Protein AF-A0A4S4K5X7-F1 (afdb_monomer)

Mean predicted aligned error: 14.82 Å

Nearest PDB structures (foldseek):
  6h3g-assembly1_G  TM=9.780E-01  e=8.397E-05  Phanerodontia chrysosporium
  8il5-assembly1_A  TM=9.760E-01  e=7.962E-05  Phanerodontia chrysosporium
  6h3o-assembly1_B  TM=9.777E-01  e=1.429E-04  Phanerodontia chrysosporium
  8il4-assembly1_C-3  TM=9.697E-01  e=2.431E-04  Polyporus arcularius HHB13444
  8il5-assembly1_B  TM=9.217E-01  e=5.999E-04  Phanerodontia chrysosporium

Structure (mmCIF, N/CA/C/O backbone):
data_AF-A0A4S4K5X7-F1
#
_entry.id   AF-A0A4S4K5X7-F1
#
loop_
_atom_site.group_PDB
_atom_site.id
_atom_site.type_symbol
_atom_site.label_atom_id
_atom_site.label_alt_id
_atom_site.label_comp_id
_atom_site.label_asym_id
_atom_site.label_entity_id
_atom_site.label_seq_id
_atom_site.pdbx_PDB_ins_code
_atom_site.Cartn_x
_atom_site.Cartn_y
_atom_site.Cartn_z
_atom_site.occupancy
_atom_site.B_iso_or_equiv
_atom_site.auth_seq_id
_atom_site.auth_comp_id
_atom_site.auth_asym_id
_atom_site.auth_atom_id
_atom_site.pdbx_PDB_model_num
ATOM 1 N N . MET A 1 1 ? -5.146 -19.190 25.287 1.00 42.72 1 MET A N 1
ATOM 2 C CA . MET A 1 1 ? -6.282 -18.298 25.577 1.00 42.72 1 MET A CA 1
ATOM 3 C C . MET A 1 1 ? -7.075 -18.955 26.685 1.00 42.72 1 MET A C 1
ATOM 5 O O . MET A 1 1 ? -7.602 -20.038 26.469 1.00 42.72 1 MET A O 1
ATOM 9 N N . ASP A 1 2 ? -7.004 -18.396 27.890 1.00 35.09 2 ASP A N 1
ATOM 10 C CA . ASP A 1 2 ? -7.712 -18.921 29.057 1.00 35.09 2 ASP A CA 1
ATOM 11 C C . ASP A 1 2 ? -9.197 -18.551 28.922 1.00 35.09 2 ASP A C 1
ATOM 13 O O . ASP A 1 2 ? -9.528 -17.387 28.710 1.00 35.09 2 ASP A O 1
ATOM 17 N N . ALA A 1 3 ? -10.103 -19.527 29.022 1.00 37.78 3 ALA A N 1
ATOM 18 C CA . ALA A 1 3 ? -11.548 -19.330 28.844 1.00 37.78 3 ALA A CA 1
ATOM 19 C C . ALA A 1 3 ? -12.178 -18.407 29.915 1.00 37.78 3 ALA A C 1
ATOM 21 O O . ALA A 1 3 ? -13.374 -18.126 29.879 1.00 37.78 3 ALA A O 1
ATOM 22 N N . ARG A 1 4 ? -11.374 -17.927 30.872 1.00 37.56 4 ARG A N 1
ATOM 23 C CA . ARG A 1 4 ? -11.761 -17.020 31.956 1.00 37.56 4 ARG A CA 1
ATOM 24 C C . ARG A 1 4 ? -11.723 -15.528 31.601 1.00 37.56 4 ARG A C 1
ATOM 26 O O . ARG A 1 4 ? -12.265 -14.750 32.383 1.00 37.56 4 ARG A O 1
ATOM 33 N N . SER A 1 5 ? -11.125 -15.111 30.479 1.00 41.22 5 SER A N 1
ATOM 34 C CA . SER A 1 5 ? -11.006 -13.677 30.141 1.00 41.22 5 SER A CA 1
ATOM 35 C C . SER A 1 5 ? -12.234 -13.082 29.442 1.00 41.22 5 SER A C 1
ATOM 37 O O . SER A 1 5 ? -12.425 -11.878 29.474 1.00 41.22 5 SER A O 1
ATOM 39 N N . ILE A 1 6 ? -13.112 -13.895 28.846 1.00 42.62 6 ILE A N 1
ATOM 40 C CA . ILE A 1 6 ? -14.143 -13.391 27.914 1.00 42.62 6 ILE A CA 1
ATOM 41 C C . ILE A 1 6 ? -15.382 -12.808 28.639 1.00 42.62 6 ILE A C 1
ATOM 43 O O . ILE A 1 6 ? -16.229 -12.174 28.017 1.00 42.62 6 ILE A O 1
ATOM 47 N N . LEU A 1 7 ? -15.511 -12.991 29.960 1.00 47.31 7 LEU A N 1
ATOM 48 C CA . LEU A 1 7 ? -16.748 -12.690 30.705 1.00 47.31 7 LEU A CA 1
ATOM 49 C C . LEU A 1 7 ? -16.574 -11.753 31.915 1.00 47.31 7 LEU A C 1
ATOM 51 O O . LEU A 1 7 ? -17.480 -11.665 32.747 1.00 47.31 7 LEU A O 1
ATOM 55 N N . ARG A 1 8 ? -15.447 -11.041 32.061 1.00 56.81 8 ARG A N 1
ATOM 56 C CA . ARG A 1 8 ? -15.290 -10.082 33.169 1.00 56.81 8 ARG A CA 1
ATOM 57 C C . ARG A 1 8 ? -15.878 -8.716 32.804 1.00 56.81 8 ARG A C 1
ATOM 59 O O . ARG A 1 8 ? -15.335 -7.957 32.011 1.00 56.81 8 ARG A O 1
ATOM 66 N N . ARG A 1 9 ? -17.007 -8.390 33.432 1.00 65.50 9 ARG A N 1
ATOM 67 C CA . ARG A 1 9 ? -17.586 -7.038 33.440 1.00 65.50 9 ARG A CA 1
ATOM 68 C C . ARG A 1 9 ? -16.674 -6.092 34.223 1.00 65.50 9 ARG A C 1
ATOM 70 O O . ARG A 1 9 ? -16.169 -6.476 35.277 1.00 65.50 9 ARG A O 1
ATOM 77 N N . ALA A 1 10 ? -16.524 -4.860 33.741 1.00 75.69 10 ALA A N 1
ATOM 78 C CA . ALA A 1 10 ? -15.908 -3.773 34.497 1.00 75.69 10 ALA A CA 1
ATOM 79 C C . ALA A 1 10 ? -16.596 -3.629 35.870 1.00 75.69 10 ALA A C 1
ATOM 81 O O . ALA A 1 10 ? -17.821 -3.484 35.953 1.00 75.69 10 ALA A O 1
ATOM 82 N N . HIS A 1 11 ? -15.824 -3.748 36.952 1.00 77.19 11 HIS A N 1
ATOM 83 C CA . HIS A 1 11 ? -16.354 -3.790 38.314 1.00 77.19 11 HIS A CA 1
ATOM 84 C C . HIS A 1 11 ? -16.395 -2.387 38.920 1.00 77.19 11 HIS A C 1
ATOM 86 O O . HIS A 1 11 ? -15.500 -1.986 39.661 1.00 77.19 11 HIS A O 1
ATOM 92 N N . PHE A 1 12 ? -17.434 -1.633 38.568 1.00 82.12 12 PHE A N 1
ATOM 93 C CA . PHE A 1 12 ? -17.627 -0.283 39.086 1.00 82.12 12 PHE A CA 1
ATOM 94 C C . PHE A 1 12 ? -17.991 -0.294 40.584 1.00 82.12 12 PHE A C 1
ATOM 96 O O . PHE A 1 12 ? -18.785 -1.144 41.009 1.00 82.12 12 PHE A O 1
ATOM 103 N N . PRO A 1 13 ? -17.467 0.655 41.388 1.00 77.88 13 PRO A N 1
ATOM 104 C CA . PRO A 1 13 ? -17.983 0.933 42.732 1.00 77.88 13 PRO A CA 1
ATOM 105 C C . PRO A 1 13 ? -19.452 1.395 42.651 1.00 77.88 13 PRO A C 1
ATOM 107 O O . PRO A 1 13 ? -19.938 1.645 41.552 1.00 77.88 13 PRO A O 1
ATOM 110 N N . PRO A 1 14 ? -20.198 1.526 43.768 1.00 81.69 14 PRO A N 1
ATOM 111 C CA . PRO A 1 14 ? -21.575 2.032 43.746 1.00 81.69 14 PRO A CA 1
ATOM 112 C C . PRO A 1 14 ? -21.632 3.501 43.275 1.00 81.69 14 PRO A C 1
ATOM 114 O O . PRO A 1 14 ? -21.699 4.432 44.075 1.00 81.69 14 PRO A O 1
ATOM 117 N N . SER A 1 15 ? -21.604 3.687 41.957 1.00 85.88 15 SER A N 1
ATOM 118 C CA . SER A 1 15 ? -21.570 4.953 41.231 1.00 85.88 15 SER A CA 1
ATOM 119 C C . SER A 1 15 ? -22.702 5.021 40.202 1.00 85.88 15 SER A C 1
ATOM 121 O O . SER A 1 15 ? -23.415 4.047 39.939 1.00 85.88 15 SER A O 1
ATOM 123 N N . ALA A 1 16 ? -22.888 6.193 39.592 1.00 86.00 16 ALA A N 1
ATOM 124 C CA . ALA A 1 16 ? -23.852 6.351 38.504 1.00 86.00 16 ALA A CA 1
ATOM 125 C C . ALA A 1 16 ? -23.448 5.577 37.232 1.00 86.00 16 ALA A C 1
ATOM 127 O O . ALA A 1 16 ? -24.299 5.378 36.363 1.00 86.00 16 ALA A O 1
ATOM 128 N N . ALA A 1 17 ? -22.183 5.149 37.129 1.00 87.00 17 ALA A N 1
ATOM 129 C CA . ALA A 1 17 ? -21.629 4.409 35.999 1.00 87.00 17 ALA A CA 1
ATOM 130 C C . ALA A 1 17 ? -21.836 2.890 36.090 1.00 87.00 17 ALA A C 1
ATOM 132 O O . ALA A 1 17 ? -21.590 2.176 35.114 1.00 87.00 17 ALA A O 1
ATOM 133 N N . VAL A 1 18 ? -22.350 2.386 37.222 1.00 88.88 18 VAL A N 1
ATOM 134 C CA . VAL A 1 18 ? -22.688 0.967 37.370 1.00 88.88 18 VAL A CA 1
ATOM 135 C C . VAL A 1 18 ? -23.657 0.561 36.269 1.00 88.88 18 VAL A C 1
ATOM 137 O O . VAL A 1 18 ? -24.747 1.115 36.105 1.00 88.88 18 VAL A O 1
ATOM 140 N N . SER A 1 19 ? -23.247 -0.437 35.493 1.00 87.81 19 SER A N 1
ATOM 141 C CA . SER A 1 19 ? -24.034 -0.901 34.361 1.00 87.81 19 SER A CA 1
ATOM 142 C C . SER A 1 19 ? -25.391 -1.443 34.840 1.00 87.81 19 SER A C 1
ATOM 144 O O . SER A 1 19 ? -25.459 -2.197 35.813 1.00 87.81 19 SER A O 1
ATOM 146 N N . GLN A 1 20 ? -26.465 -1.100 34.130 1.00 89.94 20 GLN A N 1
ATOM 147 C CA . GLN A 1 20 ? -27.800 -1.655 34.356 1.00 89.94 20 GLN A CA 1
ATOM 148 C C . GLN A 1 20 ? -28.043 -2.788 33.360 1.00 89.94 20 GLN A C 1
ATOM 150 O O . GLN A 1 20 ? -27.885 -2.607 32.156 1.00 89.94 20 GLN A O 1
ATOM 155 N N . ASP A 1 21 ? -28.400 -3.956 33.873 1.00 90.38 21 ASP A N 1
ATOM 156 C CA . ASP A 1 21 ? -28.565 -5.196 33.120 1.00 90.38 21 ASP A CA 1
ATOM 157 C C . ASP A 1 21 ? -29.974 -5.334 32.519 1.00 90.38 21 ASP A C 1
ATOM 159 O O . ASP A 1 21 ? -30.798 -4.417 32.588 1.00 90.38 21 ASP A O 1
ATOM 163 N N . ILE A 1 22 ? -30.275 -6.490 31.932 1.00 91.81 22 ILE A N 1
ATOM 164 C CA . ILE A 1 22 ? -31.571 -6.803 31.332 1.00 91.81 22 ILE A CA 1
ATOM 165 C C . ILE A 1 22 ? -32.746 -6.500 32.278 1.00 91.81 22 ILE A C 1
ATOM 167 O O . ILE A 1 22 ? -32.737 -6.816 33.468 1.00 91.81 22 ILE A O 1
ATOM 171 N N . ASN A 1 23 ? -33.788 -5.858 31.743 1.00 93.31 23 ASN A N 1
ATOM 172 C CA . ASN A 1 23 ? -35.007 -5.602 32.505 1.00 93.31 23 ASN A CA 1
ATOM 173 C C . ASN A 1 23 ? -35.865 -6.875 32.606 1.00 93.31 23 ASN A C 1
ATOM 175 O O . ASN A 1 23 ? -35.841 -7.746 31.735 1.00 93.31 23 ASN A O 1
ATOM 179 N N . ILE A 1 24 ? -36.707 -6.940 33.638 1.00 91.06 24 ILE A N 1
ATOM 180 C CA . ILE A 1 24 ? -37.519 -8.129 33.923 1.00 91.06 24 ILE A CA 1
ATOM 181 C C . ILE A 1 24 ? -38.524 -8.483 32.815 1.00 91.06 24 ILE A C 1
ATOM 183 O O . ILE A 1 24 ? -38.826 -9.658 32.625 1.00 91.06 24 ILE A O 1
ATOM 187 N N . LYS A 1 25 ? -39.048 -7.500 32.066 1.00 91.94 25 LYS A N 1
ATOM 188 C CA . LYS A 1 25 ? -40.000 -7.774 30.976 1.00 91.94 25 LYS A CA 1
ATOM 189 C C . LYS A 1 25 ? -39.299 -8.498 29.830 1.00 91.94 25 LYS A C 1
ATOM 191 O O . LYS A 1 25 ? -39.804 -9.508 29.357 1.00 91.94 25 LYS A O 1
ATOM 196 N N . THR A 1 26 ? -38.121 -8.016 29.441 1.00 92.19 26 THR A N 1
ATOM 197 C CA . THR A 1 26 ? -37.296 -8.652 28.410 1.00 92.19 26 THR A CA 1
ATOM 198 C C . THR A 1 26 ? -36.779 -10.012 28.883 1.00 92.19 26 THR A C 1
ATOM 200 O O . THR A 1 26 ? -36.840 -10.974 28.128 1.00 92.19 26 THR A O 1
ATOM 203 N N . ALA A 1 27 ? -36.365 -10.145 30.148 1.00 91.94 27 ALA A N 1
ATOM 204 C CA . ALA A 1 27 ? -35.921 -11.431 30.695 1.00 91.94 27 ALA A CA 1
ATOM 205 C C . ALA A 1 27 ? -37.023 -12.510 30.636 1.00 91.94 27 ALA A C 1
ATOM 207 O O . ALA A 1 27 ? -36.757 -13.643 30.241 1.00 91.94 27 ALA A O 1
ATOM 208 N N . LYS A 1 28 ? -38.276 -12.146 30.944 1.00 92.00 28 LYS A N 1
ATOM 209 C CA . LYS A 1 28 ? -39.435 -13.051 30.824 1.00 92.00 28 LYS A CA 1
ATOM 210 C C . LYS A 1 28 ? -39.745 -13.457 29.384 1.00 92.00 28 LYS A C 1
ATOM 212 O O . LYS A 1 28 ? -40.286 -14.531 29.169 1.00 92.00 28 LYS A O 1
ATOM 217 N N . GLN A 1 29 ? -39.413 -12.622 28.402 1.00 93.19 29 GLN A N 1
ATOM 218 C CA . GLN A 1 29 ? -39.577 -12.967 26.987 1.00 93.19 29 GLN A CA 1
ATOM 219 C C . GLN A 1 29 ? -38.506 -13.950 26.501 1.00 93.19 29 GLN A C 1
ATOM 221 O O . GLN A 1 29 ? -38.780 -14.735 25.600 1.00 93.19 29 GLN A O 1
ATOM 226 N N . LEU A 1 30 ? -37.306 -13.923 27.091 1.00 91.81 30 LEU A N 1
ATOM 227 C CA . LEU A 1 30 ? -36.235 -14.864 26.751 1.00 91.81 30 LEU A CA 1
ATOM 228 C C . LEU A 1 30 ? -36.508 -16.273 27.285 1.00 91.81 30 LEU A C 1
ATOM 230 O O . LEU A 1 30 ? -36.195 -17.251 26.615 1.00 91.81 30 LEU A O 1
ATOM 234 N N . LEU A 1 31 ? -37.079 -16.377 28.487 1.00 91.75 31 LEU A N 1
ATOM 235 C CA . LEU A 1 31 ? -37.357 -17.647 29.159 1.00 91.75 31 LEU A CA 1
ATOM 236 C C . LEU A 1 31 ? -38.780 -17.633 29.727 1.00 91.75 31 LEU A C 1
ATOM 238 O O . LEU A 1 31 ? -38.968 -17.414 30.923 1.00 91.75 31 LEU A O 1
ATOM 242 N N . LEU A 1 32 ? -39.773 -17.862 28.859 1.00 88.19 32 LEU A N 1
ATOM 243 C CA . LEU A 1 32 ? -41.198 -17.774 29.213 1.00 88.19 32 LEU A CA 1
ATOM 244 C C . LEU A 1 32 ? -41.582 -18.682 30.393 1.00 88.19 32 LEU A C 1
ATOM 246 O O . LEU A 1 32 ? -42.267 -18.225 31.305 1.00 88.19 32 LEU A O 1
ATOM 250 N N . ASP A 1 33 ? -41.066 -19.913 30.409 1.00 91.31 33 ASP A N 1
ATOM 251 C CA . ASP A 1 33 ? -41.322 -20.913 31.459 1.00 91.31 33 ASP A CA 1
ATOM 252 C C . ASP A 1 33 ? -40.140 -21.060 32.438 1.00 91.31 33 ASP A C 1
ATOM 254 O O . ASP A 1 33 ? -40.027 -22.033 33.186 1.00 91.31 33 ASP A O 1
ATOM 258 N N . GLY A 1 34 ? -39.206 -20.104 32.423 1.00 88.44 34 GLY A N 1
ATOM 259 C CA . GLY A 1 34 ? -38.011 -20.143 33.256 1.00 88.44 34 GLY A CA 1
ATOM 260 C C . GLY A 1 34 ? -38.332 -19.903 34.731 1.00 88.44 34 GLY A C 1
ATOM 261 O O . GLY A 1 34 ? -38.666 -18.787 35.124 1.00 88.44 34 GLY A O 1
ATOM 262 N N . LEU A 1 35 ? -38.133 -20.918 35.575 1.00 91.44 35 LEU A N 1
ATOM 263 C CA . LEU A 1 35 ? -38.381 -20.838 37.024 1.00 91.44 35 LEU A CA 1
ATOM 264 C C . LEU A 1 35 ? -37.445 -19.867 37.769 1.00 91.44 35 LEU A C 1
ATOM 266 O O . LEU A 1 35 ? -37.701 -19.524 38.920 1.00 91.44 35 LEU A O 1
ATOM 270 N N . THR A 1 36 ? -36.354 -19.431 37.134 1.00 89.19 36 THR A N 1
ATOM 271 C CA . THR A 1 36 ? -35.316 -18.589 37.748 1.00 89.19 36 THR A CA 1
ATOM 272 C C . THR A 1 36 ? -35.405 -17.110 37.371 1.00 89.19 36 THR A C 1
ATOM 274 O O . THR A 1 36 ? -34.678 -16.285 37.931 1.00 89.19 36 THR A O 1
ATOM 277 N N . VAL A 1 37 ? -36.298 -16.736 36.447 1.00 88.69 37 VAL A N 1
ATOM 278 C CA . VAL A 1 37 ? -36.417 -15.353 35.970 1.00 88.69 37 VAL A CA 1
ATOM 279 C C . VAL A 1 37 ? -36.973 -14.454 37.077 1.00 88.69 37 VAL A C 1
ATOM 281 O O . VAL A 1 37 ? -38.118 -14.592 37.499 1.00 88.69 37 VAL A O 1
ATOM 284 N N . GLY A 1 38 ? -36.172 -13.481 37.515 1.00 85.88 38 GLY A N 1
ATOM 285 C CA . GLY A 1 38 ? -36.560 -12.518 38.552 1.00 85.88 38 GLY A CA 1
ATOM 286 C C . GLY A 1 38 ? -36.219 -12.934 39.983 1.00 85.88 38 GLY A C 1
ATOM 287 O O . GLY A 1 38 ? -36.596 -12.227 40.916 1.00 85.88 38 GLY A O 1
ATOM 288 N N . ILE A 1 39 ? -35.482 -14.033 40.176 1.00 90.25 39 ILE A N 1
ATOM 289 C CA . ILE A 1 39 ? -34.909 -14.361 41.483 1.00 90.25 39 ILE A CA 1
ATOM 290 C C . ILE A 1 39 ? -33.815 -13.336 41.811 1.00 90.25 39 ILE A C 1
ATOM 292 O O . ILE A 1 39 ? -32.829 -13.207 41.092 1.00 90.25 39 ILE A O 1
ATOM 296 N N . HIS A 1 40 ? -33.983 -12.613 42.917 1.00 86.94 40 HIS A N 1
ATOM 297 C CA . HIS A 1 40 ? -33.035 -11.587 43.370 1.00 86.94 40 HIS A CA 1
ATOM 298 C C . HIS A 1 40 ? -31.883 -12.148 44.228 1.00 86.94 40 HIS A C 1
ATOM 300 O O . HIS A 1 40 ? -30.995 -11.402 44.645 1.00 86.94 40 HIS A O 1
ATOM 306 N N . MET A 1 41 ? -31.914 -13.445 44.550 1.00 86.12 41 MET A N 1
ATOM 307 C CA . MET A 1 41 ? -30.930 -14.092 45.422 1.00 86.12 41 MET A CA 1
ATOM 308 C C . MET A 1 41 ? -29.522 -13.981 44.822 1.00 86.12 41 MET A C 1
ATOM 310 O O . MET A 1 41 ? -29.296 -14.383 43.685 1.00 86.12 41 MET A O 1
ATOM 314 N N . GLY A 1 42 ? -28.580 -13.436 45.599 1.00 78.19 42 GLY A N 1
ATOM 315 C CA . GLY A 1 42 ? -27.178 -13.265 45.199 1.00 78.19 42 GLY A CA 1
ATOM 316 C C . GLY A 1 42 ? -26.839 -11.939 44.509 1.00 78.19 42 GLY A C 1
ATOM 317 O O . GLY A 1 42 ? -25.677 -11.752 44.163 1.00 78.19 42 GLY A O 1
ATOM 318 N N . THR A 1 43 ? -27.818 -11.039 44.311 1.00 79.00 43 THR A N 1
ATOM 319 C CA . THR A 1 43 ? -27.661 -9.661 43.785 1.00 79.00 43 THR A CA 1
ATOM 320 C C . THR A 1 43 ? -26.625 -9.544 42.658 1.00 79.00 43 THR A C 1
ATOM 322 O O . THR A 1 43 ? -25.790 -8.644 42.638 1.00 79.00 43 THR A O 1
ATOM 325 N N . SER A 1 44 ? -26.640 -10.492 41.718 1.00 82.31 44 SER A N 1
ATOM 326 C CA . SER A 1 44 ? -25.569 -10.628 40.721 1.00 82.31 44 SER A CA 1
ATOM 327 C C . SER A 1 44 ? -25.629 -9.572 39.614 1.00 82.31 44 SER A C 1
ATOM 329 O O . SER A 1 44 ? -24.678 -9.423 38.853 1.00 82.31 44 SER A O 1
ATOM 331 N N . HIS A 1 45 ? -26.748 -8.854 39.502 1.00 85.25 45 HIS A N 1
ATOM 332 C CA . HIS A 1 45 ? -26.958 -7.792 38.526 1.00 85.25 45 HIS A CA 1
ATOM 333 C C . HIS A 1 45 ? -27.944 -6.748 39.062 1.00 85.25 45 HIS A C 1
ATOM 335 O O . HIS A 1 45 ? -28.748 -7.026 39.954 1.00 85.25 45 HIS A O 1
ATOM 341 N N . GLN A 1 46 ? -27.911 -5.550 38.478 1.00 87.50 46 GLN A N 1
ATOM 342 C CA . GLN A 1 46 ? -28.885 -4.492 38.732 1.00 87.50 46 GLN A CA 1
ATOM 343 C C . GLN A 1 46 ? -29.812 -4.371 37.514 1.00 87.50 46 GLN A C 1
ATOM 345 O O . GLN A 1 46 ? -29.342 -3.936 36.464 1.00 87.50 46 GLN A O 1
ATOM 350 N N . PRO A 1 47 ? -31.098 -4.757 37.593 1.00 91.44 47 PRO A N 1
ATOM 351 C CA . PRO A 1 47 ? -31.985 -4.742 36.432 1.00 91.44 47 PRO A CA 1
ATOM 352 C C . PRO A 1 47 ? -32.295 -3.310 35.979 1.00 91.44 47 PRO A C 1
ATOM 354 O O . PRO A 1 47 ? -32.556 -2.421 36.794 1.00 91.44 47 PRO A O 1
ATOM 357 N N . SER A 1 48 ? -32.309 -3.089 34.665 1.00 91.50 48 SER A N 1
ATOM 358 C CA . SER A 1 48 ? -32.728 -1.815 34.078 1.00 91.50 48 SER A CA 1
ATOM 359 C C . SER A 1 48 ? -34.240 -1.602 34.175 1.00 91.50 48 SER A C 1
ATOM 361 O O . SER A 1 48 ? -35.042 -2.528 34.350 1.00 91.50 48 SER A O 1
ATOM 363 N N . ARG A 1 49 ? -34.652 -0.339 34.033 1.00 91.00 49 ARG A N 1
ATOM 364 C CA . ARG A 1 49 ? -36.066 -0.004 33.837 1.00 91.00 49 ARG A CA 1
ATOM 365 C C . ARG A 1 49 ? -36.532 -0.512 32.463 1.00 91.00 49 ARG A C 1
ATOM 367 O O . ARG A 1 49 ? -35.732 -0.501 31.528 1.00 91.00 49 ARG A O 1
ATOM 374 N N . PRO A 1 50 ? -37.807 -0.920 32.315 1.00 92.69 50 PRO A N 1
ATOM 375 C CA . PRO A 1 50 ? -38.368 -1.253 31.011 1.00 92.69 50 PRO A CA 1
ATOM 376 C C . PRO A 1 50 ? -38.149 -0.134 29.992 1.00 92.69 50 PRO A C 1
ATOM 378 O O . PRO A 1 50 ? -38.113 1.042 30.357 1.00 92.69 50 PRO A O 1
ATOM 381 N N . TYR A 1 51 ? -38.024 -0.520 28.724 1.00 91.75 51 TYR A N 1
ATOM 382 C CA . TYR A 1 51 ? -37.888 0.427 27.624 1.00 91.75 51 TYR A CA 1
ATOM 383 C C . TYR A 1 51 ? -39.070 1.407 27.584 1.00 91.75 51 TYR A C 1
ATOM 385 O O . TYR A 1 51 ? -40.228 0.997 27.684 1.00 91.75 51 TYR A O 1
ATOM 393 N N . ASP A 1 52 ? -38.752 2.688 27.424 1.00 92.81 52 ASP A N 1
ATOM 394 C CA . ASP A 1 52 ? -39.697 3.788 27.256 1.00 92.81 52 ASP A CA 1
ATOM 395 C C . ASP A 1 52 ? -39.148 4.720 26.170 1.00 92.81 52 ASP A C 1
ATOM 397 O O . ASP A 1 52 ? -38.052 5.269 26.311 1.00 92.81 52 ASP A O 1
ATOM 401 N N . ALA A 1 53 ? -39.903 4.873 25.081 1.00 92.81 53 ALA A N 1
ATOM 402 C CA . ALA A 1 53 ? -39.509 5.680 23.929 1.00 92.81 53 ALA A CA 1
ATOM 403 C C . ALA A 1 53 ? -39.442 7.183 24.249 1.00 92.81 53 ALA A C 1
ATOM 405 O O . ALA A 1 53 ? -38.701 7.912 23.596 1.00 92.81 53 ALA A O 1
ATOM 406 N N . ASN A 1 54 ? -40.172 7.642 25.271 1.00 95.25 54 ASN A N 1
ATOM 407 C CA . ASN A 1 54 ? -40.216 9.052 25.669 1.00 95.25 54 ASN A CA 1
ATOM 408 C C . ASN A 1 54 ? -39.146 9.414 26.709 1.00 95.25 54 ASN A C 1
ATOM 410 O O . ASN A 1 54 ? -39.062 10.560 27.156 1.00 95.25 54 ASN A O 1
ATOM 414 N N . LYS A 1 55 ? -38.328 8.446 27.135 1.00 90.81 55 LYS A N 1
ATOM 415 C CA . LYS A 1 55 ? -37.321 8.654 28.173 1.00 90.81 55 LYS A CA 1
ATOM 416 C C . LYS A 1 55 ? -36.207 9.580 27.679 1.00 90.81 55 LYS A C 1
ATOM 418 O O . LYS A 1 55 ? -35.483 9.265 26.734 1.00 90.81 55 LYS A O 1
ATOM 423 N N . VAL A 1 56 ? -36.002 10.687 28.391 1.00 92.75 56 VAL A N 1
ATOM 424 C CA . VAL A 1 56 ? -34.854 11.579 28.180 1.00 92.75 56 VAL A CA 1
ATOM 425 C C . VAL A 1 56 ? -33.584 10.907 28.715 1.00 92.75 56 VAL A C 1
ATOM 427 O O . VAL A 1 56 ? -33.527 10.503 29.879 1.00 92.75 56 VAL A O 1
ATOM 430 N N . HIS A 1 57 ? -32.569 10.765 27.860 1.00 90.38 57 HIS A N 1
ATOM 431 C CA . HIS A 1 57 ? -31.276 10.177 28.210 1.00 90.38 57 HIS A CA 1
ATOM 432 C C . HIS A 1 57 ? -30.287 11.289 28.571 1.00 90.38 57 HIS A C 1
ATOM 434 O O . HIS A 1 57 ? -30.047 12.187 27.771 1.00 90.38 57 HIS A O 1
ATOM 440 N N . ASN A 1 58 ? -29.712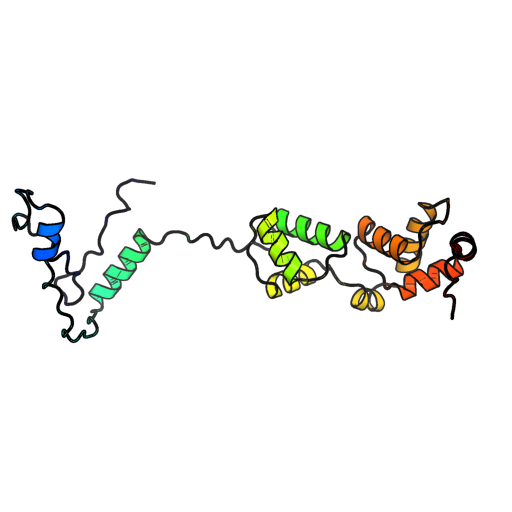 11.216 29.772 1.00 90.94 58 ASN A N 1
ATOM 441 C CA . ASN A 1 58 ? -28.659 12.122 30.226 1.00 90.94 58 ASN A CA 1
ATOM 442 C C . ASN A 1 58 ? -27.306 11.405 30.188 1.00 90.94 58 ASN A C 1
ATOM 444 O O . ASN A 1 58 ? -27.251 10.187 30.370 1.00 90.94 58 ASN A O 1
ATOM 448 N N . ASN A 1 59 ? -26.222 12.162 30.008 1.00 92.44 59 ASN A N 1
ATOM 449 C CA . ASN A 1 59 ? -24.867 11.617 30.080 1.00 92.44 59 ASN A CA 1
ATOM 450 C C . ASN A 1 59 ? -24.602 10.994 31.459 1.00 92.44 59 ASN A C 1
ATOM 452 O O . ASN A 1 59 ? -24.940 11.575 32.495 1.00 92.44 59 ASN A O 1
ATOM 456 N N . ILE A 1 60 ? -23.975 9.818 31.456 1.00 89.50 60 ILE A N 1
ATOM 457 C CA . ILE A 1 60 ? -23.515 9.139 32.668 1.00 89.50 60 ILE A CA 1
ATOM 458 C C . ILE A 1 60 ? -22.337 9.934 33.237 1.00 89.50 60 ILE A C 1
ATOM 460 O O . ILE A 1 60 ? -21.431 10.321 32.501 1.00 89.50 60 ILE A O 1
ATOM 464 N N . LYS A 1 61 ? -22.374 10.208 34.542 1.00 91.38 61 LYS A N 1
ATOM 465 C CA . LYS A 1 61 ? -21.281 10.878 35.252 1.00 91.38 61 LYS A CA 1
ATOM 466 C C . LYS A 1 61 ? -20.285 9.826 35.731 1.00 91.38 61 LYS A C 1
ATOM 468 O O . LYS A 1 61 ? -20.709 8.889 36.403 1.00 91.38 61 LYS A O 1
ATOM 473 N N . TYR A 1 62 ? -19.013 10.028 35.411 1.00 90.75 62 TYR A N 1
ATOM 474 C CA . TYR A 1 62 ? -17.895 9.194 35.848 1.00 90.75 62 TYR A CA 1
ATOM 475 C C . TYR A 1 62 ? -17.111 9.921 36.943 1.00 90.75 62 TYR A C 1
ATOM 477 O O . TYR A 1 62 ? -16.942 11.144 36.872 1.00 90.75 62 TYR A O 1
ATOM 485 N N . SER A 1 63 ? -16.686 9.190 37.971 1.00 91.88 63 SER A N 1
ATOM 486 C CA . SER A 1 63 ? -15.686 9.651 38.937 1.00 91.88 63 SER A CA 1
ATOM 487 C C . SER A 1 63 ? -14.277 9.202 38.534 1.00 91.88 63 SER A C 1
ATOM 489 O O . SER A 1 63 ? -14.109 8.371 37.645 1.00 91.88 63 SER A O 1
ATOM 491 N N . ALA A 1 64 ? -13.254 9.714 39.224 1.00 89.75 64 ALA A N 1
ATOM 492 C CA . ALA A 1 64 ? -11.870 9.291 38.994 1.00 89.75 64 ALA A CA 1
ATOM 493 C C . ALA A 1 64 ? -11.659 7.789 39.280 1.00 89.75 64 ALA A C 1
ATOM 495 O O . ALA A 1 64 ? -10.820 7.139 38.661 1.00 89.75 64 ALA A O 1
ATOM 496 N N . GLU A 1 65 ? -12.426 7.219 40.213 1.00 87.25 65 GLU A N 1
ATOM 497 C CA . GLU A 1 65 ? -12.423 5.783 40.495 1.00 87.25 65 GLU A CA 1
ATOM 498 C C . GLU A 1 65 ? -13.059 4.977 39.358 1.00 87.25 65 GLU A C 1
ATOM 500 O O . GLU A 1 65 ? -12.565 3.897 39.040 1.00 87.25 65 GLU A O 1
ATOM 505 N N . ASP A 1 66 ? -14.121 5.497 38.733 1.00 87.69 66 ASP A N 1
ATOM 506 C CA . ASP A 1 66 ? -14.751 4.853 37.577 1.00 87.69 66 ASP A CA 1
ATOM 507 C C . ASP A 1 66 ? -13.799 4.835 36.368 1.00 87.69 66 ASP A C 1
ATOM 509 O O . ASP A 1 66 ? -13.712 3.820 35.677 1.00 87.69 66 ASP A O 1
ATOM 513 N N . ASP A 1 67 ? -13.042 5.915 36.145 1.00 88.69 67 ASP A N 1
ATOM 514 C CA . ASP A 1 67 ? -12.045 5.993 35.068 1.00 88.69 67 ASP A CA 1
ATOM 515 C C . ASP A 1 67 ? -10.953 4.928 35.239 1.00 88.69 67 ASP A C 1
ATOM 517 O O . ASP A 1 67 ? -10.617 4.217 34.292 1.00 88.69 67 ASP A O 1
ATOM 521 N N . LYS A 1 68 ? -10.471 4.725 36.473 1.00 87.88 68 LYS A N 1
ATOM 522 C CA . LYS A 1 68 ? -9.495 3.668 36.772 1.00 87.88 68 LYS A CA 1
ATOM 523 C C . LYS A 1 68 ? -10.039 2.272 36.451 1.00 87.88 68 LYS A C 1
ATOM 525 O O . LYS A 1 68 ? -9.310 1.431 35.935 1.00 87.88 68 LYS A O 1
ATOM 530 N N . VAL A 1 69 ? -11.316 2.018 36.737 1.00 88.19 69 VAL A N 1
ATOM 531 C CA . VAL A 1 69 ? -11.963 0.737 36.408 1.00 88.19 69 VAL A CA 1
ATOM 532 C C . VAL A 1 69 ? -12.027 0.524 34.894 1.00 88.19 69 VAL A C 1
ATOM 534 O O . VAL A 1 69 ? -11.870 -0.607 34.432 1.00 88.19 69 VAL A O 1
ATOM 537 N N . VAL A 1 70 ? -12.248 1.586 34.115 1.00 86.88 70 VAL A N 1
ATOM 538 C CA . VAL A 1 70 ? -12.212 1.516 32.649 1.00 86.88 70 VAL A CA 1
ATOM 539 C C . VAL A 1 70 ? -10.800 1.210 32.161 1.00 86.88 70 VAL A C 1
ATOM 541 O O . VAL A 1 70 ? -10.649 0.313 31.335 1.00 86.88 70 VAL A O 1
ATOM 544 N N . ASP A 1 71 ? -9.781 1.885 32.691 1.00 86.75 71 ASP A N 1
ATOM 545 C CA . ASP A 1 71 ? -8.380 1.630 32.336 1.00 86.75 71 ASP A CA 1
ATOM 546 C C . ASP A 1 71 ? -7.970 0.180 32.641 1.00 86.75 71 ASP A C 1
ATOM 548 O O . ASP A 1 71 ? -7.408 -0.499 31.778 1.00 86.75 71 ASP A O 1
ATOM 552 N N . ASP A 1 72 ? -8.321 -0.325 33.828 1.00 87.12 72 ASP A N 1
ATOM 553 C CA . ASP A 1 72 ? -8.075 -1.714 34.231 1.00 87.12 72 ASP A CA 1
ATOM 554 C C . ASP A 1 72 ? -8.824 -2.699 33.305 1.00 87.12 72 ASP A C 1
ATOM 556 O O . ASP A 1 72 ? -8.267 -3.708 32.868 1.00 87.12 72 ASP A O 1
ATOM 560 N N . TRP A 1 73 ? -10.075 -2.396 32.933 1.00 87.06 73 TRP A N 1
ATOM 561 C CA . TRP A 1 73 ? -10.849 -3.231 32.008 1.00 87.06 73 TRP A CA 1
ATOM 562 C C . TRP A 1 73 ? -10.261 -3.237 30.594 1.00 87.06 73 TRP A C 1
ATOM 564 O O . TRP A 1 73 ? -10.200 -4.297 29.967 1.00 87.06 73 TRP A O 1
ATOM 574 N N . VAL A 1 74 ? -9.806 -2.082 30.099 1.00 86.19 74 VAL A N 1
ATOM 575 C CA . VAL A 1 74 ? -9.122 -1.956 28.806 1.00 86.19 74 VAL A CA 1
ATOM 576 C C . VAL A 1 74 ? -7.827 -2.758 28.821 1.00 86.19 74 VAL A C 1
ATOM 578 O O . VAL A 1 74 ? -7.571 -3.480 27.865 1.00 86.19 74 VAL A O 1
ATOM 581 N N . ALA A 1 75 ? -7.035 -2.698 29.892 1.00 83.56 75 ALA A N 1
ATOM 582 C CA . ALA A 1 75 ? -5.814 -3.492 30.006 1.00 83.56 75 ALA A CA 1
ATOM 583 C C . ALA A 1 75 ? -6.088 -5.006 29.919 1.00 83.56 75 ALA A C 1
ATOM 585 O O . ALA A 1 75 ? -5.340 -5.726 29.256 1.00 83.56 75 ALA A O 1
ATOM 586 N N . ASP A 1 76 ? -7.182 -5.469 30.528 1.00 77.19 76 ASP A N 1
ATOM 587 C CA . ASP A 1 76 ? -7.570 -6.884 30.544 1.00 77.19 76 ASP A CA 1
ATOM 588 C C . ASP A 1 76 ? -8.232 -7.370 29.238 1.00 77.19 76 ASP A C 1
ATOM 590 O O . ASP A 1 76 ? -8.159 -8.561 28.926 1.00 77.19 76 ASP A O 1
ATOM 594 N N . HIS A 1 77 ? -8.894 -6.483 28.483 1.00 78.25 77 HIS A N 1
ATOM 595 C CA . HIS A 1 77 ? -9.750 -6.854 27.339 1.00 78.25 77 HIS A CA 1
ATOM 596 C C . HIS A 1 77 ? -9.351 -6.200 26.011 1.00 78.25 77 HIS A C 1
ATOM 598 O O . HIS A 1 77 ? -10.061 -6.354 25.013 1.00 78.25 77 HIS A O 1
ATOM 604 N N . VAL A 1 78 ? -8.241 -5.458 25.961 1.00 81.19 78 VAL A N 1
ATOM 605 C CA . VAL A 1 78 ? -7.739 -4.914 24.698 1.00 81.19 78 VAL A CA 1
ATOM 606 C C . VAL A 1 78 ? -7.234 -6.055 23.819 1.00 81.19 78 VAL A C 1
ATOM 608 O O . VAL A 1 78 ? -6.153 -6.611 23.999 1.00 81.19 78 VAL A O 1
ATOM 611 N N . GLU A 1 79 ? -8.041 -6.407 22.828 1.00 70.38 79 GLU A N 1
ATOM 612 C CA . GLU A 1 79 ? -7.651 -7.368 21.808 1.00 70.38 79 GLU A CA 1
ATOM 613 C C . GLU A 1 79 ? -6.831 -6.676 20.719 1.00 70.38 79 GLU A C 1
ATOM 615 O O . GLU A 1 79 ? -7.108 -5.546 20.301 1.00 70.38 79 GLU A O 1
ATOM 620 N N . ALA A 1 80 ? -5.816 -7.375 20.215 1.00 60.91 80 ALA A N 1
ATOM 621 C CA . ALA A 1 80 ? -5.042 -6.887 19.088 1.00 60.91 80 ALA A CA 1
ATOM 622 C C . ALA A 1 80 ? -5.927 -6.854 17.833 1.00 60.91 80 ALA A C 1
ATOM 624 O O . ALA A 1 80 ? -6.118 -7.863 17.149 1.00 60.91 80 ALA A O 1
ATOM 625 N N . THR A 1 81 ? -6.441 -5.678 17.474 1.00 59.88 81 THR A N 1
ATOM 626 C CA . THR A 1 81 ? -7.023 -5.478 16.147 1.00 59.88 81 THR A CA 1
ATOM 627 C C . THR A 1 81 ? -5.919 -5.709 15.118 1.00 59.88 81 THR A C 1
ATOM 629 O O . THR A 1 81 ? -4.837 -5.137 15.256 1.00 59.88 81 THR A O 1
ATOM 632 N N . ARG A 1 82 ? -6.163 -6.553 14.103 1.00 53.28 82 ARG A N 1
ATOM 633 C CA . ARG A 1 82 ? -5.205 -6.905 13.033 1.00 53.28 82 ARG A CA 1
ATOM 634 C C . ARG A 1 82 ? -4.828 -5.697 12.158 1.00 53.28 82 ARG A C 1
ATOM 636 O O . ARG A 1 82 ? -5.137 -5.648 10.975 1.00 53.28 82 ARG A O 1
ATOM 643 N N . HIS A 1 83 ? -4.120 -4.735 12.730 1.00 55.66 83 HIS A N 1
ATOM 644 C CA . HIS A 1 83 ? -3.448 -3.646 12.043 1.00 55.66 83 HIS A CA 1
ATOM 645 C C . HIS A 1 83 ? -1.951 -3.951 12.066 1.00 55.66 83 HIS A C 1
ATOM 647 O O . HIS A 1 83 ? -1.186 -3.381 12.844 1.00 55.66 83 HIS A O 1
ATOM 653 N N . SER A 1 84 ? -1.515 -4.904 11.240 1.00 54.53 84 SER A N 1
ATOM 654 C CA . SER A 1 84 ? -0.088 -5.158 11.053 1.00 54.53 84 SER A CA 1
ATOM 655 C C . SER A 1 84 ? 0.512 -3.999 10.259 1.00 54.53 84 SER A C 1
ATOM 657 O O . SER A 1 84 ? 0.429 -3.958 9.032 1.00 54.53 84 SER A O 1
ATOM 659 N N . VAL A 1 85 ? 1.113 -3.032 10.952 1.00 56.72 85 VAL A N 1
ATOM 660 C CA . VAL A 1 85 ? 1.965 -2.032 10.305 1.00 56.72 85 VAL A CA 1
ATOM 661 C C . VAL A 1 85 ? 3.204 -2.764 9.800 1.00 56.72 85 VAL A C 1
ATOM 663 O O . VAL A 1 85 ? 4.081 -3.127 10.583 1.00 56.72 85 VAL A O 1
ATOM 666 N N . ALA A 1 86 ? 3.263 -3.018 8.492 1.00 57.47 86 ALA A N 1
ATOM 667 C CA . ALA A 1 86 ? 4.422 -3.636 7.858 1.00 57.47 86 ALA A CA 1
ATOM 668 C C . ALA A 1 86 ? 5.684 -2.808 8.170 1.00 57.47 86 ALA A C 1
ATOM 670 O O . ALA A 1 86 ? 5.794 -1.627 7.796 1.00 57.47 86 ALA A O 1
ATOM 671 N N . LYS A 1 87 ? 6.631 -3.411 8.900 1.00 63.91 87 LYS A N 1
ATOM 672 C CA . LYS A 1 87 ? 7.939 -2.800 9.168 1.00 63.91 87 LYS A CA 1
ATOM 673 C C . LYS A 1 87 ? 8.704 -2.631 7.850 1.00 63.91 87 LYS A C 1
ATOM 675 O O . LYS A 1 87 ? 8.447 -3.328 6.875 1.00 63.91 87 LYS A O 1
ATOM 680 N N . LEU A 1 88 ? 9.619 -1.658 7.819 1.00 57.00 88 LEU A N 1
ATOM 681 C CA . LEU A 1 88 ? 10.432 -1.347 6.632 1.00 57.00 88 LEU A CA 1
ATOM 682 C C . LEU A 1 88 ? 11.247 -2.560 6.158 1.00 57.00 88 LEU A C 1
ATOM 684 O O . LEU A 1 88 ? 11.424 -2.737 4.959 1.00 57.00 88 LEU A O 1
ATOM 688 N N . ASP A 1 89 ? 11.673 -3.392 7.106 1.00 62.12 89 ASP A N 1
ATOM 689 C CA . ASP A 1 89 ? 12.599 -4.506 6.881 1.00 62.12 89 ASP A CA 1
ATOM 690 C C . ASP A 1 89 ? 11.884 -5.822 6.565 1.00 62.12 89 ASP A C 1
ATOM 692 O O . ASP A 1 89 ? 12.507 -6.882 6.537 1.00 62.12 89 ASP A O 1
ATOM 696 N N . ASP A 1 90 ? 10.565 -5.780 6.357 1.00 79.44 90 ASP A N 1
ATOM 697 C CA . ASP A 1 90 ? 9.834 -6.961 5.935 1.00 79.44 90 ASP A CA 1
ATOM 698 C C . ASP A 1 90 ? 10.333 -7.368 4.543 1.00 79.44 90 ASP A C 1
ATOM 700 O O . ASP A 1 90 ? 10.032 -6.730 3.528 1.00 79.44 90 ASP A O 1
ATOM 704 N N . ALA A 1 91 ? 11.141 -8.428 4.498 1.00 86.31 91 ALA A N 1
ATOM 705 C CA . ALA A 1 91 ? 11.725 -8.948 3.269 1.00 86.31 91 ALA A CA 1
ATOM 706 C C . ALA A 1 91 ? 10.645 -9.233 2.213 1.00 86.31 91 ALA A C 1
ATOM 708 O O . ALA A 1 91 ? 10.896 -9.092 1.015 1.00 86.31 91 ALA A O 1
ATOM 709 N N . THR A 1 92 ? 9.423 -9.572 2.640 1.00 87.31 92 THR A N 1
ATOM 710 C CA . THR A 1 92 ? 8.290 -9.788 1.735 1.00 87.31 92 THR A CA 1
ATOM 711 C C . THR A 1 92 ? 7.882 -8.500 1.016 1.00 87.31 92 THR A C 1
ATOM 713 O O . THR A 1 92 ? 7.709 -8.513 -0.204 1.00 87.31 92 THR A O 1
ATOM 716 N N . LEU A 1 93 ? 7.833 -7.369 1.728 1.00 88.88 93 LEU A N 1
ATOM 717 C CA . LEU A 1 93 ? 7.505 -6.057 1.175 1.00 88.88 93 LEU A CA 1
ATOM 718 C C . LEU A 1 93 ? 8.562 -5.593 0.171 1.00 88.88 93 LEU A C 1
ATOM 720 O O . LEU A 1 93 ? 8.217 -5.134 -0.919 1.00 88.88 93 LEU A O 1
ATOM 724 N N . ILE A 1 94 ? 9.844 -5.715 0.525 1.00 91.12 94 ILE A N 1
ATOM 725 C CA . ILE A 1 94 ? 10.953 -5.290 -0.342 1.00 91.12 94 ILE A CA 1
ATOM 726 C C . ILE A 1 94 ? 10.926 -6.091 -1.647 1.00 91.12 94 ILE A C 1
ATOM 728 O O . ILE A 1 94 ? 10.935 -5.504 -2.734 1.00 91.12 94 ILE A O 1
ATOM 732 N N . ASN A 1 95 ? 10.806 -7.417 -1.547 1.00 91.62 95 ASN A N 1
ATOM 733 C CA . ASN A 1 95 ? 10.745 -8.302 -2.706 1.00 91.62 95 ASN A CA 1
ATOM 734 C C . ASN A 1 95 ? 9.516 -8.018 -3.584 1.00 91.62 95 ASN A C 1
ATOM 736 O O . ASN A 1 95 ? 9.639 -7.964 -4.810 1.00 91.62 95 ASN A O 1
ATOM 740 N N . ALA A 1 96 ? 8.346 -7.781 -2.984 1.00 92.56 96 ALA A N 1
ATOM 741 C CA . ALA A 1 96 ? 7.128 -7.437 -3.716 1.00 92.56 96 ALA A CA 1
ATOM 742 C C . ALA A 1 96 ? 7.271 -6.104 -4.469 1.00 92.56 96 ALA A C 1
ATOM 744 O O . ALA A 1 96 ? 7.001 -6.031 -5.669 1.00 92.56 96 ALA A O 1
ATOM 745 N N . LEU A 1 97 ? 7.773 -5.056 -3.805 1.00 92.38 97 LEU A N 1
ATOM 746 C CA . LEU A 1 97 ? 7.983 -3.748 -4.430 1.00 92.38 97 LEU A CA 1
ATOM 747 C C . LEU A 1 97 ? 9.007 -3.809 -5.569 1.00 92.38 97 LEU A C 1
ATOM 749 O O . LEU A 1 97 ? 8.770 -3.222 -6.627 1.00 92.38 97 LEU A O 1
ATOM 753 N N . GLN A 1 98 ? 10.110 -4.543 -5.397 1.00 92.56 98 GLN A N 1
ATOM 754 C CA . GLN A 1 98 ? 11.099 -4.757 -6.458 1.00 92.56 98 GLN A CA 1
ATOM 755 C C . GLN A 1 98 ? 10.506 -5.533 -7.643 1.00 92.56 98 GLN A C 1
ATO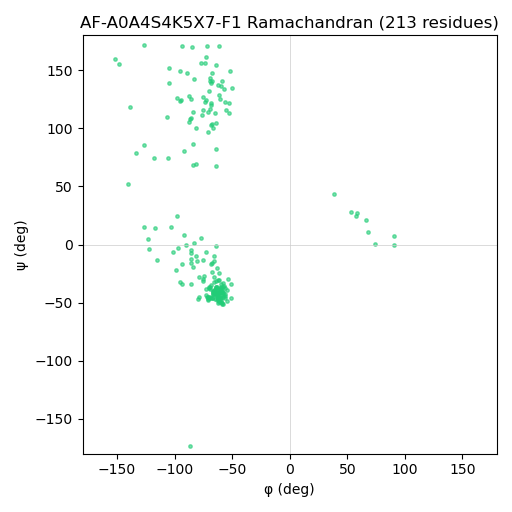M 757 O O . GLN A 1 98 ? 10.709 -5.148 -8.797 1.00 92.56 98 GLN A O 1
ATOM 762 N N . LYS A 1 99 ? 9.724 -6.587 -7.378 1.00 94.06 99 LYS A N 1
ATOM 763 C CA . LYS A 1 99 ? 9.020 -7.371 -8.405 1.00 94.06 99 LYS A CA 1
ATOM 764 C C . LYS A 1 99 ? 8.068 -6.494 -9.218 1.00 94.06 99 LYS A C 1
ATOM 766 O O . LYS A 1 99 ? 8.146 -6.482 -10.446 1.00 94.06 99 LYS A O 1
ATOM 771 N N . TYR A 1 100 ? 7.209 -5.720 -8.557 1.00 93.94 100 TYR A N 1
ATOM 772 C CA . TYR A 1 100 ? 6.271 -4.822 -9.235 1.00 93.94 100 TYR A CA 1
ATOM 773 C C . TYR A 1 100 ? 6.992 -3.720 -10.018 1.00 93.94 100 TYR A C 1
ATOM 775 O O . TYR A 1 100 ? 6.583 -3.371 -11.128 1.00 93.94 100 TYR A O 1
ATOM 783 N N . HIS A 1 101 ? 8.110 -3.214 -9.491 1.00 93.38 101 HIS A N 1
ATOM 784 C CA . HIS A 1 101 ? 8.925 -2.232 -10.193 1.00 93.38 101 HIS A CA 1
ATOM 785 C C . HIS A 1 101 ? 9.517 -2.794 -11.494 1.00 93.38 101 HIS A C 1
ATOM 787 O O . HIS A 1 101 ? 9.405 -2.146 -12.537 1.00 93.38 101 HIS A O 1
ATOM 793 N N . ARG A 1 102 ? 10.057 -4.020 -11.470 1.00 92.00 102 ARG A N 1
ATOM 794 C CA . ARG A 1 102 ? 10.554 -4.728 -12.667 1.00 92.00 102 ARG A CA 1
ATOM 795 C C . ARG A 1 102 ? 9.465 -4.937 -13.721 1.00 92.00 102 ARG A C 1
ATOM 797 O O . ARG A 1 102 ? 9.723 -4.824 -14.913 1.00 92.00 102 ARG A O 1
ATOM 804 N N . GLN A 1 103 ? 8.221 -5.146 -13.294 1.00 91.06 103 GLN A N 1
ATOM 805 C CA . GLN A 1 103 ? 7.052 -5.258 -14.178 1.00 91.06 103 GLN A CA 1
ATOM 806 C C . GLN A 1 103 ? 6.544 -3.906 -14.721 1.00 91.06 103 GLN A C 1
ATOM 808 O O . GLN A 1 103 ? 5.508 -3.854 -15.381 1.00 91.06 103 GLN A O 1
ATOM 813 N N . LYS A 1 104 ? 7.245 -2.798 -14.444 1.00 88.81 104 LYS A N 1
ATOM 814 C CA . LYS A 1 104 ? 6.828 -1.418 -14.755 1.00 88.81 104 LYS A CA 1
ATOM 815 C C . LYS A 1 104 ? 5.484 -1.015 -14.142 1.00 88.81 104 LYS A C 1
ATOM 817 O O . LYS A 1 104 ? 4.856 -0.064 -14.612 1.00 88.81 104 LYS A O 1
ATOM 822 N N . LEU A 1 105 ? 5.064 -1.661 -13.055 1.00 90.25 105 LEU A N 1
ATOM 823 C CA . LEU A 1 105 ? 3.914 -1.200 -12.293 1.00 90.25 105 LEU A CA 1
ATOM 824 C C . LEU A 1 105 ? 4.330 0.015 -11.456 1.00 90.25 105 LEU A C 1
ATOM 826 O O . LEU A 1 105 ? 5.138 -0.083 -10.535 1.00 90.25 105 LEU A O 1
ATOM 830 N N . THR A 1 106 ? 3.808 1.188 -11.812 1.00 86.19 106 THR A N 1
ATOM 831 C CA . THR A 1 106 ? 4.192 2.465 -11.186 1.00 86.19 106 THR A CA 1
ATOM 832 C C . THR A 1 106 ? 3.063 3.145 -10.420 1.00 86.19 106 THR A C 1
ATOM 834 O O . THR A 1 106 ? 3.353 4.058 -9.643 1.00 86.19 106 THR A O 1
ATOM 837 N N . ASP A 1 107 ? 1.815 2.702 -10.594 1.00 91.94 107 ASP A N 1
ATOM 838 C CA . ASP A 1 107 ? 0.651 3.240 -9.889 1.00 91.94 107 ASP A CA 1
ATOM 839 C C . ASP A 1 107 ? 0.611 2.761 -8.432 1.00 91.94 107 ASP A C 1
ATOM 841 O O . ASP A 1 107 ? 0.448 1.574 -8.145 1.00 91.94 107 ASP A O 1
ATOM 845 N N . ASN A 1 108 ? 0.731 3.711 -7.503 1.00 93.69 108 ASN A N 1
ATOM 846 C CA . ASN A 1 108 ? 0.76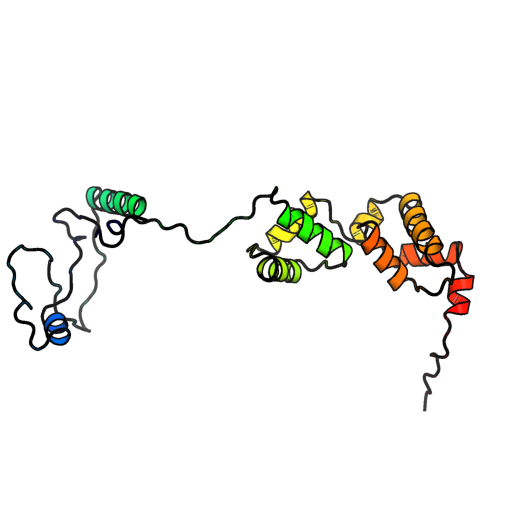7 3.436 -6.070 1.00 93.69 108 ASN A CA 1
ATOM 847 C C . ASN A 1 108 ? -0.556 2.868 -5.541 1.00 93.69 108 ASN A C 1
ATOM 849 O O . ASN A 1 108 ? -0.517 2.058 -4.619 1.00 93.69 108 ASN A O 1
ATOM 853 N N . LYS A 1 109 ? -1.706 3.254 -6.115 1.00 94.50 109 LYS A N 1
ATOM 854 C CA . LYS A 1 109 ? -3.013 2.731 -5.681 1.00 94.50 109 LYS A CA 1
ATOM 855 C C . LYS A 1 109 ? -3.135 1.255 -6.027 1.00 94.50 109 LYS A C 1
ATOM 857 O O . LYS A 1 109 ? -3.493 0.441 -5.180 1.00 94.50 109 LYS A O 1
ATOM 862 N N . ARG A 1 110 ? -2.758 0.908 -7.258 1.00 94.69 110 ARG A N 1
ATOM 863 C CA . ARG A 1 110 ? -2.739 -0.476 -7.727 1.00 94.69 110 ARG A CA 1
ATOM 864 C C . ARG A 1 110 ? -1.727 -1.332 -6.968 1.00 94.69 110 ARG A C 1
ATOM 866 O O . ARG A 1 110 ? -2.042 -2.461 -6.620 1.00 94.69 110 ARG A O 1
ATOM 873 N N . ILE A 1 111 ? -0.546 -0.796 -6.659 1.00 93.62 111 ILE A N 1
ATOM 874 C CA . ILE A 1 111 ? 0.440 -1.499 -5.823 1.00 93.62 111 ILE A CA 1
ATOM 875 C C . ILE A 1 111 ? -0.120 -1.758 -4.418 1.00 93.62 111 ILE A C 1
ATOM 877 O O . ILE A 1 111 ? 0.008 -2.871 -3.927 1.00 93.62 111 ILE A O 1
ATOM 881 N N . ALA A 1 112 ? -0.767 -0.774 -3.783 1.00 93.25 112 ALA A N 1
ATOM 882 C CA . ALA A 1 112 ? -1.371 -0.958 -2.460 1.00 93.25 112 ALA A CA 1
ATOM 883 C C . ALA A 1 112 ? -2.444 -2.061 -2.461 1.00 93.25 112 ALA A C 1
ATOM 885 O O . ALA A 1 112 ? -2.476 -2.892 -1.556 1.00 93.25 112 ALA A O 1
ATOM 886 N N . GLN A 1 113 ? -3.277 -2.111 -3.507 1.00 92.94 113 GLN A N 1
ATOM 887 C CA . GLN A 1 113 ? -4.258 -3.182 -3.691 1.00 92.94 113 GLN A CA 1
ATOM 888 C C . GLN A 1 113 ? -3.584 -4.552 -3.839 1.00 92.94 113 GLN A C 1
ATOM 890 O O . GLN A 1 113 ? -3.967 -5.489 -3.148 1.00 92.94 113 GLN A O 1
ATOM 895 N N . LEU A 1 114 ? -2.548 -4.666 -4.676 1.00 92.62 114 LEU A N 1
ATOM 896 C CA . LEU A 1 114 ? -1.829 -5.931 -4.872 1.00 92.62 114 LEU A CA 1
ATOM 897 C C . LEU A 1 114 ? -1.094 -6.396 -3.614 1.00 92.62 114 LEU A C 1
ATOM 899 O O . LEU A 1 114 ? -1.129 -7.579 -3.301 1.00 92.62 114 LEU A O 1
ATOM 903 N N . LEU A 1 115 ? -0.488 -5.482 -2.854 1.00 91.25 115 LEU A N 1
ATOM 904 C CA . LEU A 1 115 ? 0.146 -5.812 -1.575 1.00 91.25 115 LEU A CA 1
ATOM 905 C C . LEU A 1 115 ? -0.864 -6.385 -0.576 1.00 91.25 115 LEU A C 1
ATOM 907 O O . LEU A 1 115 ? -0.545 -7.326 0.150 1.00 91.25 115 LEU A O 1
ATOM 911 N N . HIS A 1 116 ? -2.092 -5.868 -0.578 1.00 89.31 116 HIS A N 1
ATOM 912 C CA . HIS A 1 116 ? -3.160 -6.411 0.247 1.00 89.31 116 HIS A CA 1
ATOM 913 C C . HIS A 1 116 ? -3.635 -7.783 -0.255 1.00 89.31 116 HIS A C 1
ATOM 915 O O . HIS A 1 116 ? -3.741 -8.713 0.539 1.00 89.31 116 HIS A O 1
ATOM 921 N N . THR A 1 117 ? -3.875 -7.933 -1.561 1.00 90.00 117 THR A N 1
ATOM 922 C CA . THR A 1 117 ? -4.404 -9.173 -2.151 1.00 90.00 117 THR A CA 1
ATOM 923 C C . THR A 1 117 ? -3.394 -10.324 -2.155 1.00 90.00 117 THR A C 1
ATOM 925 O O . THR A 1 117 ? -3.758 -11.442 -1.810 1.00 90.00 117 THR A O 1
ATOM 928 N N . GLU A 1 118 ? -2.142 -10.081 -2.548 1.00 89.38 118 GLU A N 1
ATOM 929 C CA . GLU A 1 118 ? -1.118 -11.128 -2.701 1.00 89.38 118 GLU A CA 1
ATOM 930 C C . GLU A 1 118 ? -0.384 -11.430 -1.390 1.00 89.38 118 GLU A C 1
ATOM 932 O O . GLU A 1 118 ? 0.011 -12.571 -1.154 1.00 89.38 118 GLU A O 1
ATOM 937 N N . HIS A 1 119 ? -0.183 -10.416 -0.544 1.00 85.94 119 HIS A N 1
ATOM 938 C CA . HIS A 1 119 ? 0.698 -10.510 0.624 1.00 85.94 119 HIS A CA 1
ATOM 939 C C . HIS A 1 119 ? 0.002 -10.201 1.957 1.00 85.94 119 HIS A C 1
ATOM 941 O O . HIS A 1 119 ? 0.632 -10.307 3.006 1.00 85.94 119 HIS A O 1
ATOM 947 N N . GLY A 1 120 ? -1.281 -9.814 1.953 1.00 84.69 120 GLY A N 1
ATOM 948 C CA . GLY A 1 120 ? -2.010 -9.437 3.170 1.00 84.69 120 GLY A CA 1
ATOM 949 C C . GLY A 1 120 ? -1.524 -8.132 3.813 1.00 84.69 120 GLY A C 1
ATOM 950 O O . GLY A 1 120 ? -1.921 -7.813 4.932 1.00 84.69 120 GLY A O 1
ATOM 951 N N . LEU A 1 121 ? -0.676 -7.357 3.127 1.00 84.69 121 LEU A N 1
ATOM 952 C CA . LEU A 1 121 ? -0.069 -6.140 3.663 1.00 84.69 121 LEU A CA 1
ATOM 953 C C . LEU A 1 121 ? -0.980 -4.937 3.408 1.00 84.69 121 LEU A C 1
ATOM 955 O O . LEU A 1 121 ? -1.073 -4.427 2.292 1.00 84.69 121 LEU A O 1
ATOM 959 N N . GLN A 1 122 ? -1.644 -4.455 4.458 1.00 86.38 122 GLN A N 1
ATOM 960 C CA . GLN A 1 122 ? -2.485 -3.265 4.381 1.00 86.38 122 GLN A CA 1
ATOM 961 C C . GLN A 1 122 ? -1.640 -1.992 4.547 1.00 86.38 122 GLN A C 1
ATOM 963 O O . GLN A 1 122 ? -1.096 -1.726 5.617 1.00 86.38 122 GLN A O 1
ATOM 968 N N . MET A 1 123 ? -1.544 -1.173 3.496 1.00 85.75 123 MET A N 1
ATOM 969 C CA . MET A 1 123 ? -0.912 0.149 3.566 1.00 85.7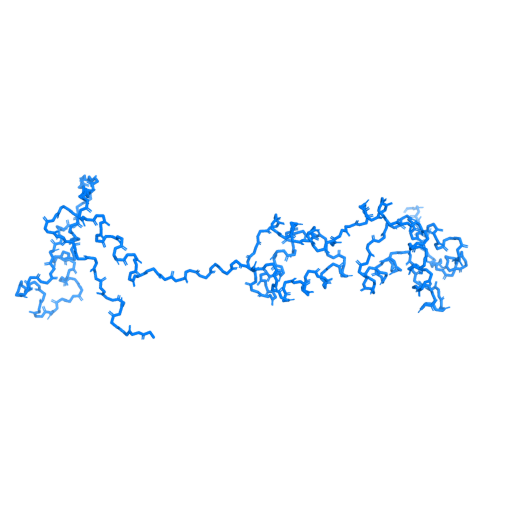5 123 MET A CA 1
ATOM 970 C C . MET A 1 123 ? -1.542 1.153 2.602 1.00 85.75 123 MET A C 1
ATOM 972 O O . MET A 1 123 ? -2.119 0.779 1.583 1.00 85.75 123 MET A O 1
ATOM 976 N N . SER A 1 124 ? -1.410 2.442 2.919 1.00 89.94 124 SER A N 1
ATOM 977 C CA . SER A 1 124 ? -1.865 3.530 2.050 1.00 89.94 124 SER A CA 1
ATOM 978 C C . SER A 1 124 ? -0.952 3.720 0.833 1.00 89.94 124 SER A C 1
ATOM 980 O O . SER A 1 124 ? 0.246 3.430 0.869 1.00 89.94 124 SER A O 1
ATOM 982 N N . ASP A 1 125 ? -1.495 4.309 -0.230 1.00 92.75 125 ASP A N 1
ATOM 983 C CA . ASP A 1 125 ? -0.754 4.716 -1.429 1.00 92.75 125 ASP A CA 1
ATOM 984 C C . ASP A 1 125 ? 0.393 5.699 -1.117 1.00 92.75 125 ASP A C 1
ATOM 986 O O . ASP A 1 125 ? 1.480 5.613 -1.697 1.00 92.75 125 ASP A O 1
ATOM 990 N N . THR A 1 126 ? 0.187 6.603 -0.156 1.00 91.62 126 THR A N 1
ATOM 991 C CA . THR A 1 126 ? 1.212 7.523 0.357 1.00 91.62 126 THR A CA 1
ATOM 992 C C . THR A 1 126 ? 2.363 6.781 1.033 1.00 91.62 126 THR A C 1
ATOM 994 O O . THR A 1 126 ? 3.530 7.131 0.830 1.00 91.62 126 THR A O 1
ATOM 997 N N . THR A 1 127 ? 2.056 5.713 1.772 1.00 90.19 127 THR A N 1
ATOM 998 C CA . THR A 1 127 ? 3.052 4.856 2.420 1.00 90.19 127 THR A CA 1
ATOM 999 C C . THR A 1 127 ? 3.839 4.065 1.381 1.00 90.19 127 THR A C 1
ATOM 1001 O O . THR A 1 127 ? 5.068 4.085 1.424 1.00 90.19 127 THR A O 1
ATOM 1004 N N . VAL A 1 128 ? 3.170 3.471 0.386 1.00 91.69 128 VAL A N 1
ATOM 1005 C CA . VAL A 1 128 ? 3.826 2.807 -0.758 1.00 91.69 128 VAL A CA 1
ATOM 1006 C C . VAL A 1 128 ? 4.789 3.762 -1.460 1.00 91.69 128 VAL A C 1
ATOM 1008 O O . VAL A 1 128 ? 5.946 3.416 -1.698 1.00 91.69 128 VAL A O 1
ATOM 1011 N N . LYS A 1 129 ? 4.346 4.990 -1.764 1.00 92.19 129 LYS A N 1
ATOM 1012 C CA . LYS A 1 129 ? 5.183 6.011 -2.410 1.00 92.19 129 LYS A CA 1
ATOM 1013 C C . LYS A 1 129 ? 6.441 6.313 -1.594 1.00 92.19 129 LYS A C 1
ATOM 1015 O O . LYS A 1 129 ? 7.528 6.389 -2.165 1.00 92.19 129 LYS A O 1
ATOM 1020 N N . ARG A 1 130 ? 6.297 6.484 -0.275 1.00 90.56 130 ARG A N 1
ATOM 1021 C CA . ARG A 1 130 ? 7.424 6.728 0.635 1.00 90.56 130 ARG A CA 1
ATOM 1022 C C . ARG A 1 130 ? 8.403 5.551 0.637 1.00 90.56 130 ARG A C 1
ATOM 1024 O O . ARG A 1 130 ? 9.582 5.767 0.387 1.00 90.56 130 ARG A O 1
ATOM 1031 N N . ARG A 1 131 ? 7.910 4.320 0.811 1.00 90.12 131 ARG A N 1
ATOM 1032 C CA . ARG A 1 131 ? 8.732 3.094 0.806 1.00 90.12 131 ARG A CA 1
ATOM 1033 C C . ARG A 1 131 ? 9.491 2.903 -0.503 1.00 90.12 131 ARG A C 1
ATOM 1035 O O . ARG A 1 131 ? 10.678 2.607 -0.499 1.00 90.12 131 ARG A O 1
ATOM 1042 N N . ARG A 1 132 ? 8.834 3.138 -1.639 1.00 92.06 132 ARG A N 1
ATOM 1043 C CA . ARG A 1 132 ? 9.485 3.080 -2.955 1.00 92.06 132 ARG A CA 1
ATOM 1044 C C . ARG A 1 132 ? 10.616 4.095 -3.092 1.00 92.06 132 ARG A C 1
ATOM 1046 O O . ARG A 1 132 ? 11.635 3.768 -3.685 1.00 92.06 132 ARG A O 1
ATOM 1053 N N . ARG A 1 133 ? 10.445 5.306 -2.550 1.00 90.44 133 ARG A N 1
ATOM 1054 C CA . ARG A 1 133 ? 11.503 6.326 -2.533 1.00 90.44 133 ARG A CA 1
ATOM 1055 C C . ARG A 1 133 ? 12.671 5.907 -1.636 1.00 90.44 133 ARG A C 1
ATOM 1057 O O . ARG A 1 133 ? 13.806 6.072 -2.055 1.00 90.44 133 ARG A O 1
ATOM 1064 N N . GLU A 1 134 ? 12.395 5.350 -0.456 1.00 90.19 134 GLU A N 1
ATOM 1065 C CA . GLU A 1 134 ? 13.420 4.822 0.465 1.00 90.19 134 GLU A CA 1
ATOM 1066 C C . GLU A 1 134 ? 14.252 3.702 -0.185 1.00 90.19 134 GLU A C 1
ATOM 1068 O O . GLU A 1 134 ? 15.461 3.653 -0.003 1.00 90.19 134 GLU A O 1
ATOM 1073 N N . LEU A 1 135 ? 13.622 2.857 -1.009 1.00 88.81 135 LEU A N 1
ATOM 1074 C CA . LEU A 1 135 ? 14.284 1.787 -1.766 1.00 88.81 135 LEU A CA 1
ATOM 1075 C C . LEU A 1 135 ? 14.931 2.246 -3.088 1.00 88.81 135 LEU A C 1
ATOM 1077 O O . LEU A 1 135 ? 15.427 1.409 -3.838 1.00 88.81 135 LEU A O 1
ATOM 1081 N N . GLY A 1 136 ? 14.877 3.538 -3.430 1.00 87.69 136 GLY A N 1
ATOM 1082 C CA . GLY A 1 136 ? 15.414 4.045 -4.699 1.00 87.69 136 GLY A CA 1
ATOM 1083 C C . GLY A 1 136 ? 14.673 3.547 -5.952 1.00 87.69 136 GLY A C 1
ATOM 1084 O O . GLY A 1 136 ? 15.220 3.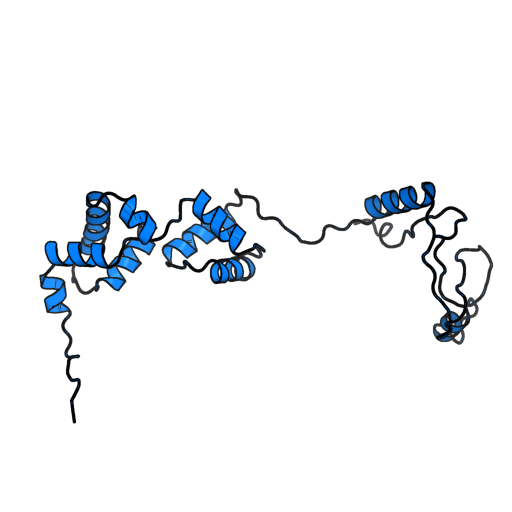585 -7.048 1.00 87.69 136 GLY A O 1
ATOM 1085 N N . LEU A 1 137 ? 13.420 3.090 -5.828 1.00 89.69 137 LEU A N 1
ATOM 1086 C CA . LEU A 1 137 ? 12.600 2.589 -6.943 1.00 89.69 137 LEU A CA 1
ATOM 1087 C C . LEU A 1 137 ? 11.961 3.748 -7.724 1.00 89.69 137 LEU A C 1
ATOM 1089 O O . LEU A 1 137 ? 10.741 3.981 -7.675 1.00 89.69 137 LEU A O 1
ATOM 1093 N N . VAL A 1 138 ? 12.806 4.501 -8.424 1.00 88.12 138 VAL A N 1
ATOM 1094 C CA . VAL A 1 138 ? 12.451 5.713 -9.168 1.00 88.12 138 VAL A CA 1
ATOM 1095 C C . VAL A 1 138 ? 12.032 5.428 -10.610 1.00 88.12 138 VAL A C 1
ATOM 1097 O O . VAL A 1 138 ? 12.465 4.480 -11.256 1.00 88.12 138 VAL A O 1
ATOM 1100 N N . GLY A 1 139 ? 11.111 6.252 -11.117 1.00 85.88 139 GLY A N 1
ATOM 1101 C CA . GLY A 1 139 ? 10.594 6.125 -12.480 1.00 85.88 139 GLY A CA 1
ATOM 1102 C C . GLY A 1 139 ? 11.467 6.823 -13.526 1.00 85.88 139 GLY A C 1
ATOM 1103 O O . GLY A 1 139 ? 12.315 7.654 -13.200 1.00 85.88 139 GLY A O 1
ATOM 1104 N N . SER A 1 140 ? 11.164 6.574 -14.805 1.00 84.19 140 SER A N 1
ATOM 1105 C CA . SER A 1 140 ? 11.954 7.042 -15.956 1.00 84.19 140 SER A CA 1
ATOM 1106 C C . SER A 1 140 ? 12.285 8.537 -15.971 1.00 84.19 140 SER A C 1
ATOM 1108 O O . SER A 1 140 ? 13.345 8.907 -16.454 1.00 84.19 140 SER A O 1
ATOM 1110 N N . LYS A 1 141 ? 11.400 9.413 -15.470 1.00 84.75 141 LYS A N 1
ATOM 1111 C CA . LYS A 1 141 ? 11.640 10.870 -15.467 1.00 84.75 141 LYS A CA 1
ATOM 1112 C C . LYS A 1 141 ? 12.757 11.292 -14.513 1.00 84.75 141 LYS A C 1
ATOM 1114 O O . LYS A 1 141 ? 13.466 12.245 -14.810 1.00 84.75 141 LYS A O 1
ATOM 1119 N N . VAL A 1 142 ? 12.863 10.626 -13.365 1.00 84.38 142 VAL A N 1
ATOM 1120 C CA . VAL A 1 142 ? 13.902 10.918 -12.370 1.00 84.38 142 VAL A CA 1
ATOM 1121 C C . VAL A 1 142 ? 15.211 10.285 -12.825 1.00 84.38 142 VAL A C 1
ATOM 1123 O O . VAL A 1 142 ? 16.215 10.978 -12.938 1.00 84.38 142 VAL A O 1
ATOM 1126 N N . ASN A 1 143 ? 15.149 9.029 -13.270 1.00 84.75 143 ASN A N 1
ATOM 1127 C CA . ASN A 1 143 ? 16.292 8.331 -13.851 1.00 84.75 143 ASN A CA 1
ATOM 1128 C C . ASN A 1 143 ? 16.894 9.054 -15.063 1.00 84.75 143 ASN A C 1
ATOM 1130 O O . ASN A 1 143 ? 18.103 9.072 -15.207 1.00 84.75 143 ASN A O 1
ATOM 1134 N N . ALA A 1 144 ? 16.092 9.7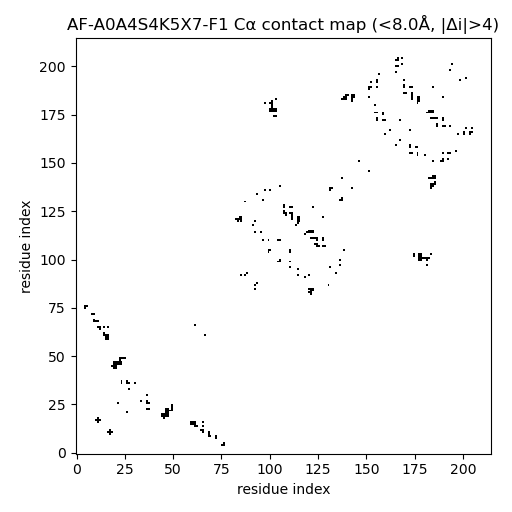01 -15.913 1.00 80.19 144 ALA A N 1
ATOM 1135 C CA . ALA A 1 144 ? 16.622 10.484 -17.034 1.00 80.19 144 ALA A CA 1
ATOM 1136 C C . ALA A 1 144 ? 17.485 11.687 -16.600 1.00 80.19 144 ALA A C 1
ATOM 1138 O O . ALA A 1 144 ? 18.241 12.208 -17.412 1.00 80.19 144 ALA A O 1
ATOM 1139 N N . ARG A 1 145 ? 17.350 12.152 -15.350 1.00 82.81 145 ARG A N 1
ATOM 1140 C CA . ARG A 1 145 ? 18.178 13.224 -14.774 1.00 82.81 145 ARG A CA 1
ATOM 1141 C C . ARG A 1 145 ? 19.382 12.681 -14.010 1.00 82.81 145 ARG A C 1
ATOM 1143 O O . ARG A 1 145 ? 20.409 13.342 -13.971 1.00 82.81 145 ARG A O 1
ATOM 1150 N N . GLU A 1 146 ? 19.220 11.528 -13.368 1.00 83.25 146 GLU A N 1
ATOM 1151 C CA . GLU A 1 146 ? 20.207 10.968 -12.438 1.00 83.25 146 GLU A CA 1
ATOM 1152 C C . GLU A 1 146 ? 21.154 9.960 -13.099 1.00 83.25 146 GLU A C 1
ATOM 1154 O O . GLU A 1 146 ? 22.314 9.869 -12.709 1.00 83.25 146 GLU A O 1
ATOM 1159 N N . ILE A 1 147 ? 20.688 9.208 -14.100 1.00 81.25 147 ILE A N 1
ATOM 1160 C CA . ILE A 1 147 ? 21.472 8.150 -14.742 1.00 81.25 147 ILE A CA 1
ATOM 1161 C C . ILE A 1 147 ? 22.336 8.749 -15.859 1.00 81.25 147 ILE A C 1
ATOM 1163 O O . ILE A 1 147 ? 21.792 9.367 -16.780 1.00 81.25 147 ILE A O 1
ATOM 1167 N N . PRO A 1 148 ? 23.664 8.525 -15.842 1.00 89.50 148 PRO A N 1
ATOM 1168 C CA . PRO A 1 148 ? 24.543 8.907 -16.939 1.00 89.50 148 PRO A CA 1
ATOM 1169 C C . PRO A 1 148 ? 24.135 8.235 -18.254 1.00 89.50 148 PRO A C 1
ATOM 1171 O O . PRO A 1 148 ? 23.818 7.044 -18.284 1.00 89.50 148 PRO A O 1
ATOM 1174 N N . LEU A 1 149 ? 24.220 8.972 -19.365 1.00 86.69 149 LEU A N 1
ATOM 1175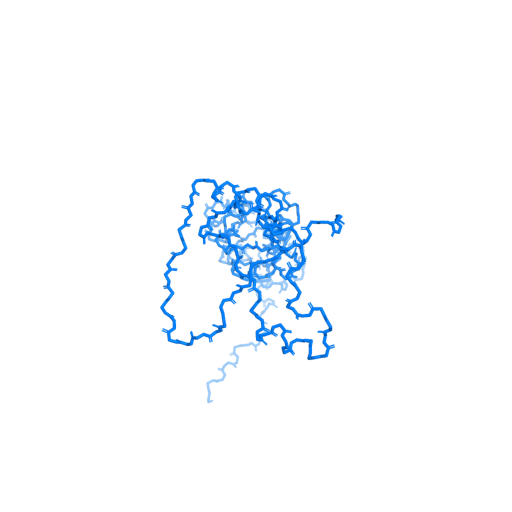 C CA . LEU A 1 149 ? 23.861 8.456 -20.692 1.00 86.69 149 LEU A CA 1
ATOM 1176 C C . LEU A 1 149 ? 24.614 7.161 -21.039 1.00 86.69 149 LEU A C 1
ATOM 1178 O O . LEU A 1 149 ? 24.007 6.225 -21.547 1.00 86.69 149 LEU A O 1
ATOM 1182 N N . GLN A 1 150 ? 25.896 7.077 -20.675 1.00 89.81 150 GLN A N 1
ATOM 1183 C CA . GLN A 1 150 ? 26.734 5.891 -20.890 1.00 89.81 150 GLN A CA 1
ATOM 1184 C C . GLN A 1 150 ? 26.171 4.639 -20.206 1.00 89.81 150 GLN A C 1
ATOM 1186 O O . GLN A 1 150 ? 26.179 3.554 -20.779 1.00 89.81 150 GLN A O 1
ATOM 1191 N N . GLN A 1 151 ? 25.643 4.778 -18.987 1.00 90.81 151 GLN A N 1
ATOM 1192 C CA . GLN A 1 151 ? 25.048 3.653 -18.269 1.00 90.81 151 GLN A CA 1
ATOM 1193 C C . GLN A 1 151 ? 23.739 3.209 -18.936 1.00 90.81 151 GLN A C 1
ATOM 1195 O O . GLN A 1 151 ? 23.465 2.013 -19.034 1.00 90.81 151 GLN A O 1
ATOM 1200 N N . ALA A 1 152 ? 22.933 4.157 -19.425 1.00 89.06 152 ALA A N 1
ATOM 1201 C CA . ALA A 1 152 ? 21.724 3.839 -20.180 1.00 89.06 152 ALA A CA 1
ATOM 1202 C C . ALA A 1 152 ? 22.051 3.127 -21.504 1.00 89.06 152 ALA A C 1
ATOM 1204 O O . ALA A 1 152 ? 21.387 2.149 -21.846 1.00 89.06 152 ALA A O 1
ATOM 1205 N N . GLU A 1 153 ? 23.089 3.579 -22.208 1.00 93.25 153 GLU A N 1
ATOM 1206 C CA . GLU A 1 153 ? 23.608 2.963 -23.431 1.00 93.25 153 GLU A CA 1
ATOM 1207 C C . GLU A 1 153 ? 24.048 1.519 -23.185 1.00 93.25 153 GLU A C 1
ATOM 1209 O O . GLU A 1 153 ? 23.554 0.617 -23.856 1.00 93.25 153 GLU A O 1
ATOM 1214 N N . GLN A 1 154 ? 24.863 1.273 -22.156 1.00 93.69 154 GLN A N 1
ATOM 1215 C CA . GLN A 1 154 ? 25.301 -0.075 -21.783 1.00 93.69 154 GLN A CA 1
ATOM 1216 C C . GLN A 1 154 ? 24.126 -1.025 -21.522 1.00 93.69 154 GLN A C 1
ATOM 1218 O O . GLN A 1 154 ? 24.111 -2.143 -22.035 1.00 93.69 154 GLN A O 1
ATOM 1223 N N . LEU A 1 155 ? 23.115 -0.580 -20.769 1.00 92.94 155 LEU A N 1
ATOM 1224 C CA . LEU A 1 155 ? 21.933 -1.396 -20.471 1.00 92.94 155 LEU A CA 1
ATOM 1225 C C . LEU A 1 155 ? 21.111 -1.720 -21.725 1.00 92.94 155 LEU A C 1
ATOM 1227 O O . LEU A 1 155 ? 20.584 -2.827 -21.852 1.00 92.94 155 LEU A O 1
ATOM 1231 N N . VAL A 1 156 ? 20.978 -0.762 -22.646 1.00 91.38 156 VAL A N 1
ATOM 1232 C CA . VAL A 1 156 ? 20.255 -0.970 -23.907 1.00 91.38 156 VAL A CA 1
ATOM 1233 C C . VAL A 1 156 ? 21.041 -1.890 -24.837 1.00 91.38 156 VAL A C 1
ATOM 1235 O O . VAL A 1 156 ? 20.452 -2.821 -25.380 1.00 91.38 156 VAL A O 1
ATOM 1238 N N . LEU A 1 157 ? 22.350 -1.683 -24.987 1.00 91.56 157 LEU A N 1
ATOM 1239 C CA . LEU A 1 157 ? 23.218 -2.520 -25.819 1.00 91.56 157 LEU A CA 1
ATOM 1240 C C . LEU A 1 157 ? 23.243 -3.967 -25.329 1.00 91.56 157 LEU A C 1
ATOM 1242 O O . LEU A 1 157 ? 22.990 -4.873 -26.116 1.00 91.56 157 LEU A O 1
ATOM 1246 N N . GLN A 1 158 ? 23.400 -4.183 -24.021 1.00 92.75 158 GLN A N 1
ATOM 1247 C CA . GLN A 1 158 ? 23.326 -5.519 -23.428 1.00 92.75 158 GLN A CA 1
ATOM 1248 C C . GLN A 1 158 ? 21.997 -6.216 -23.760 1.00 92.75 158 GLN A C 1
ATOM 1250 O O . GLN A 1 158 ? 21.958 -7.423 -24.002 1.00 92.75 158 GLN A O 1
ATOM 1255 N N . GLN A 1 159 ? 20.890 -5.466 -23.789 1.00 91.00 159 GLN A N 1
ATOM 1256 C CA . GLN A 1 159 ? 19.589 -6.023 -24.146 1.00 91.00 159 GLN A CA 1
ATOM 1257 C C . GLN A 1 159 ? 19.435 -6.284 -25.651 1.00 91.00 159 GLN A C 1
ATOM 1259 O O . GLN A 1 159 ? 18.706 -7.209 -26.020 1.00 91.00 159 GLN A O 1
ATOM 1264 N N . LEU A 1 160 ? 20.087 -5.488 -26.503 1.00 88.25 160 LEU A N 1
ATOM 1265 C CA . LEU A 1 160 ? 20.134 -5.691 -27.952 1.00 88.25 160 LEU A CA 1
ATOM 1266 C C . LEU A 1 160 ? 20.980 -6.912 -28.325 1.00 88.25 160 LEU A C 1
ATOM 1268 O O . LEU A 1 160 ? 20.580 -7.656 -29.215 1.00 88.25 160 LEU A O 1
ATOM 1272 N N . ASP A 1 161 ? 22.075 -7.178 -27.613 1.00 88.75 161 ASP A N 1
ATOM 1273 C CA . ASP A 1 161 ? 22.902 -8.376 -27.821 1.00 88.75 161 ASP A CA 1
ATOM 1274 C C . ASP A 1 161 ? 22.135 -9.670 -27.513 1.00 88.75 161 ASP A C 1
ATOM 1276 O O . ASP A 1 161 ? 22.322 -10.695 -28.167 1.00 88.75 161 ASP A O 1
ATOM 1280 N N . GLN A 1 162 ? 21.199 -9.617 -26.559 1.00 86.88 162 GLN A N 1
ATOM 1281 C CA . GLN A 1 162 ? 20.277 -10.721 -26.272 1.00 86.88 162 GLN A CA 1
ATOM 1282 C C . GLN A 1 162 ? 19.180 -10.907 -27.338 1.00 86.88 162 GLN A C 1
ATOM 1284 O O . GLN A 1 162 ? 18.411 -11.866 -27.260 1.00 86.88 162 GLN A O 1
ATOM 1289 N N . ASP A 1 163 ? 19.075 -10.006 -28.318 1.00 81.94 163 ASP A N 1
ATOM 1290 C CA . ASP A 1 163 ? 18.166 -10.098 -29.461 1.00 81.94 163 ASP A CA 1
ATOM 1291 C C . ASP A 1 163 ? 18.944 -10.151 -30.786 1.00 81.94 163 ASP A C 1
ATOM 1293 O O . ASP A 1 163 ? 18.947 -9.184 -31.557 1.00 81.94 163 ASP A O 1
ATOM 1297 N N . PRO A 1 164 ? 19.577 -11.294 -31.107 1.00 78.00 164 PRO A N 1
ATOM 1298 C CA . PRO A 1 164 ? 20.364 -11.431 -32.331 1.00 78.00 164 PRO A CA 1
ATOM 1299 C C . PRO A 1 164 ? 19.523 -11.240 -33.604 1.00 78.00 164 PRO A C 1
ATOM 1301 O O . PRO A 1 164 ? 20.047 -10.832 -34.641 1.00 78.00 164 PRO A O 1
ATOM 1304 N N . ALA A 1 165 ? 18.209 -11.484 -33.529 1.00 78.88 165 ALA A N 1
ATOM 1305 C CA . ALA A 1 165 ? 17.287 -11.310 -34.647 1.00 78.88 165 ALA A CA 1
ATOM 1306 C C . ALA A 1 165 ? 16.845 -9.843 -34.853 1.00 78.88 165 ALA A C 1
ATOM 1308 O O . ALA A 1 165 ? 16.349 -9.493 -35.924 1.00 78.88 165 ALA A O 1
ATOM 1309 N N . LYS A 1 166 ? 17.084 -8.963 -33.867 1.00 81.50 166 LYS A N 1
ATOM 1310 C CA . LYS A 1 166 ? 16.781 -7.517 -33.880 1.00 81.50 166 LYS A CA 1
ATOM 1311 C C . LYS A 1 166 ? 15.297 -7.180 -34.102 1.00 81.50 166 LYS A C 1
ATOM 1313 O O . LYS A 1 166 ? 14.964 -6.094 -34.588 1.00 81.50 166 LYS A O 1
ATOM 1318 N N . HIS A 1 167 ? 14.391 -8.080 -33.722 1.00 81.12 167 HIS A N 1
ATOM 1319 C CA . HIS A 1 167 ? 12.947 -7.902 -33.909 1.00 81.12 167 HIS A CA 1
ATOM 1320 C C . HIS A 1 167 ? 12.265 -7.119 -32.781 1.00 81.12 167 HIS A C 1
ATOM 1322 O O . HIS A 1 167 ? 11.147 -6.636 -32.967 1.00 81.12 167 HIS A O 1
ATOM 1328 N N . HIS A 1 168 ? 12.890 -6.948 -31.613 1.00 85.69 168 HIS A N 1
ATOM 1329 C CA . HIS A 1 168 ? 12.249 -6.212 -30.525 1.00 85.69 168 HIS A CA 1
ATOM 1330 C C . HIS A 1 168 ? 12.219 -4.706 -30.806 1.00 85.69 168 HIS A C 1
ATOM 1332 O O . HIS A 1 168 ? 13.248 -4.052 -30.963 1.00 85.69 168 HIS A O 1
ATOM 1338 N N . GLY A 1 169 ? 11.015 -4.134 -30.809 1.00 86.81 169 GLY A N 1
ATOM 1339 C CA . GLY A 1 169 ? 10.823 -2.688 -30.890 1.00 86.81 169 GLY A CA 1
ATOM 1340 C C . GLY A 1 169 ? 11.207 -1.955 -29.599 1.00 86.81 169 GLY A C 1
ATOM 1341 O O . GLY A 1 169 ? 11.393 -2.559 -28.540 1.00 86.81 169 GLY A O 1
ATOM 1342 N N . VAL A 1 170 ? 11.242 -0.621 -29.677 1.00 90.38 170 VAL A N 1
ATOM 1343 C CA . VAL A 1 170 ? 11.652 0.282 -28.583 1.00 90.38 170 VAL A CA 1
ATOM 1344 C C . VAL A 1 170 ? 10.916 -0.008 -27.270 1.00 90.38 170 VAL A C 1
ATOM 1346 O O . VAL A 1 170 ? 11.542 -0.107 -26.217 1.00 90.38 170 VAL A O 1
ATOM 1349 N N . CYS A 1 171 ? 9.590 -0.186 -27.310 1.00 89.81 171 CYS A N 1
ATOM 1350 C CA . CYS A 1 171 ? 8.795 -0.469 -26.110 1.00 89.81 171 CYS A CA 1
ATOM 1351 C C . CYS A 1 171 ? 9.160 -1.814 -25.467 1.00 89.81 171 CYS A C 1
ATOM 1353 O O . CYS A 1 171 ? 9.200 -1.916 -24.241 1.00 89.81 171 CYS A O 1
ATOM 1355 N N . THR A 1 172 ? 9.452 -2.828 -26.283 1.00 91.00 172 THR A N 1
ATOM 1356 C CA . THR A 1 172 ? 9.817 -4.166 -25.812 1.00 91.00 172 THR A CA 1
ATOM 1357 C C . THR A 1 172 ? 11.211 -4.166 -25.204 1.00 91.00 172 THR A C 1
ATOM 1359 O O . THR A 1 172 ? 11.382 -4.687 -24.105 1.00 91.00 172 THR A O 1
ATOM 1362 N N . ILE A 1 173 ? 12.187 -3.526 -25.856 1.00 90.88 173 ILE A N 1
ATOM 1363 C CA . ILE A 1 173 ? 13.533 -3.352 -25.295 1.00 90.88 173 ILE A CA 1
ATOM 1364 C C . ILE A 1 173 ? 13.457 -2.585 -23.974 1.00 90.88 173 ILE A C 1
ATOM 1366 O O . ILE A 1 173 ? 13.976 -3.054 -22.967 1.00 90.88 173 ILE A O 1
ATOM 1370 N N . GLN A 1 174 ? 12.720 -1.473 -23.926 1.00 92.56 174 GLN A N 1
ATOM 1371 C CA . GLN A 1 174 ? 12.529 -0.707 -22.693 1.00 92.56 174 GLN A CA 1
ATOM 1372 C C . GLN A 1 174 ? 11.902 -1.553 -21.570 1.00 92.56 174 GLN A C 1
ATOM 1374 O O . GLN A 1 174 ? 12.296 -1.430 -20.410 1.00 92.56 174 GLN A O 1
ATOM 1379 N N . ALA A 1 175 ? 10.906 -2.386 -21.888 1.00 91.19 175 ALA A N 1
ATOM 1380 C CA . ALA A 1 175 ? 10.276 -3.276 -20.916 1.00 91.19 175 ALA A CA 1
ATOM 1381 C C . ALA A 1 175 ? 11.240 -4.355 -20.410 1.00 91.19 175 ALA A C 1
ATOM 1383 O O . ALA A 1 175 ? 11.297 -4.593 -19.207 1.00 91.19 175 ALA A O 1
ATOM 1384 N N . LYS A 1 176 ? 12.033 -4.955 -21.302 1.00 92.75 176 LYS A N 1
ATOM 1385 C CA . LYS A 1 176 ? 13.032 -5.965 -20.940 1.00 92.75 176 LYS A CA 1
ATOM 1386 C C . LYS A 1 176 ? 14.168 -5.391 -20.103 1.00 92.75 176 LYS A C 1
ATOM 1388 O O . LYS A 1 176 ? 14.530 -6.005 -19.107 1.00 92.75 176 LYS A O 1
ATOM 1393 N N . VAL A 1 177 ? 14.653 -4.191 -20.430 1.00 92.25 177 VAL A N 1
ATOM 1394 C CA . VAL A 1 177 ? 15.636 -3.487 -19.594 1.00 92.25 177 VAL A CA 1
ATOM 1395 C C . VAL A 1 177 ? 15.068 -3.278 -18.192 1.00 92.25 177 VAL A C 1
ATOM 1397 O O . VAL A 1 177 ? 15.689 -3.697 -17.223 1.00 92.25 177 VAL A O 1
ATOM 1400 N N . ALA A 1 178 ? 13.852 -2.733 -18.070 1.00 92.00 178 ALA A N 1
ATOM 1401 C CA . ALA A 1 178 ? 13.219 -2.547 -16.764 1.00 92.00 178 ALA A CA 1
ATOM 1402 C C . ALA A 1 178 ? 13.033 -3.867 -15.995 1.00 92.00 178 ALA A C 1
ATOM 1404 O O . ALA A 1 178 ? 13.209 -3.894 -14.779 1.00 92.00 178 ALA A O 1
ATOM 1405 N N . PHE A 1 179 ? 12.710 -4.960 -16.686 1.00 92.50 179 PHE A N 1
ATOM 1406 C CA . PHE A 1 179 ? 12.526 -6.270 -16.070 1.00 92.50 179 PHE A CA 1
ATOM 1407 C C . PHE A 1 179 ? 13.843 -6.875 -15.565 1.00 92.50 179 PHE A C 1
ATOM 1409 O O . PHE A 1 179 ? 13.90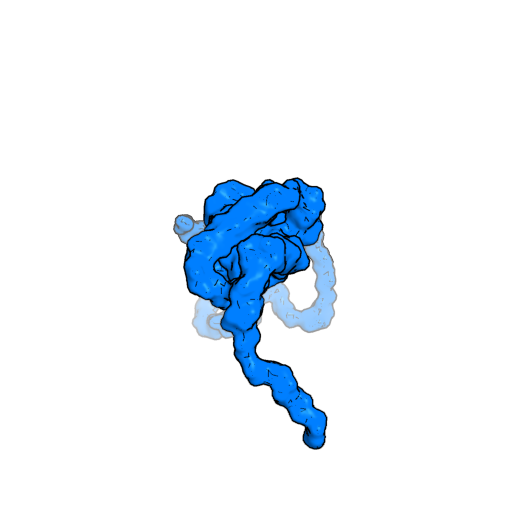5 -7.344 -14.428 1.00 92.50 179 PHE A O 1
ATOM 1416 N N . ASN A 1 180 ? 14.894 -6.825 -16.385 1.00 91.56 180 ASN A N 1
ATOM 1417 C CA . ASN A 1 180 ? 16.180 -7.464 -16.110 1.00 91.56 180 ASN A CA 1
ATOM 1418 C C . ASN A 1 180 ? 17.042 -6.648 -15.139 1.00 91.56 180 ASN A C 1
ATOM 1420 O O . ASN A 1 180 ? 17.568 -7.198 -14.175 1.00 91.56 180 ASN A O 1
ATOM 1424 N N . SER A 1 181 ? 17.172 -5.338 -15.363 1.00 88.31 181 SER A N 1
ATOM 1425 C CA . SER A 1 181 ? 18.019 -4.473 -14.530 1.00 88.31 181 SER A CA 1
ATOM 1426 C C . SER A 1 181 ? 17.254 -3.795 -13.395 1.00 88.31 181 SER A C 1
ATOM 1428 O O . SER A 1 181 ? 17.865 -3.301 -12.453 1.00 88.31 181 SER A O 1
ATOM 1430 N N . GLY A 1 182 ? 15.919 -3.750 -13.460 1.00 88.44 182 GLY A N 1
ATOM 1431 C CA . GLY A 1 182 ? 15.112 -2.941 -12.545 1.00 88.44 182 GLY A CA 1
ATOM 1432 C C . GLY A 1 182 ? 15.167 -1.443 -12.848 1.00 88.44 182 GLY A C 1
ATOM 1433 O O . GLY A 1 182 ? 14.517 -0.672 -12.155 1.00 88.44 182 GLY A O 1
ATOM 1434 N N . VAL A 1 183 ? 15.906 -1.010 -13.875 1.00 89.69 183 VAL A N 1
ATOM 1435 C CA . VAL A 1 183 ? 16.100 0.409 -14.184 1.00 89.69 183 VAL A CA 1
ATOM 1436 C C . VAL A 1 183 ? 15.084 0.877 -15.216 1.00 89.69 183 VAL A C 1
ATOM 1438 O O . VAL A 1 183 ? 14.984 0.359 -16.329 1.00 89.69 183 VAL A O 1
ATOM 1441 N N . HIS A 1 184 ? 14.330 1.916 -14.869 1.00 92.00 184 HIS A N 1
ATOM 1442 C CA . HIS A 1 184 ? 13.378 2.536 -15.786 1.00 92.00 184 HIS A CA 1
ATOM 1443 C C . HIS A 1 184 ? 14.079 3.601 -16.629 1.00 92.00 184 HIS A C 1
ATOM 1445 O O . HIS A 1 184 ? 14.376 4.680 -16.129 1.00 92.00 184 HIS A O 1
ATOM 1451 N N . ILE A 1 185 ? 14.293 3.328 -17.916 1.00 91.19 185 ILE A N 1
ATOM 1452 C CA . ILE A 1 185 ? 14.850 4.289 -18.885 1.00 91.19 185 ILE A CA 1
ATOM 1453 C C . ILE A 1 185 ? 13.705 4.984 -19.636 1.00 91.19 185 ILE A C 1
ATOM 1455 O O . ILE A 1 185 ? 12.623 4.410 -19.795 1.00 91.19 185 ILE A O 1
ATOM 1459 N N . ALA A 1 186 ? 13.885 6.234 -20.065 1.00 91.38 186 ALA A N 1
ATOM 1460 C CA . ALA A 1 186 ? 12.905 6.941 -20.890 1.00 91.38 186 ALA A CA 1
ATOM 1461 C C . ALA A 1 186 ? 12.822 6.342 -22.305 1.00 91.38 186 ALA A C 1
ATOM 1463 O O . ALA A 1 186 ? 13.829 5.941 -22.881 1.00 91.38 186 ALA A O 1
ATOM 1464 N N . ARG A 1 187 ? 11.614 6.304 -22.887 1.00 90.50 187 ARG A N 1
ATOM 1465 C CA . ARG A 1 187 ? 11.394 5.736 -24.231 1.00 90.50 187 ARG A CA 1
ATOM 1466 C C . ARG A 1 187 ? 12.241 6.443 -25.291 1.00 90.50 187 ARG A C 1
ATOM 1468 O O . ARG A 1 187 ? 12.776 5.767 -26.159 1.00 90.50 187 ARG A O 1
ATOM 1475 N N . GLN A 1 188 ? 12.350 7.770 -25.201 1.00 90.38 188 GLN A N 1
ATOM 1476 C CA . GLN A 1 188 ? 13.116 8.573 -26.154 1.00 90.38 188 GLN A CA 1
ATOM 1477 C C . GLN A 1 188 ? 14.594 8.179 -26.137 1.00 90.38 188 GLN A C 1
ATOM 1479 O O . GLN A 1 188 ? 15.121 7.804 -27.169 1.00 90.38 188 GLN A O 1
ATOM 1484 N N . THR A 1 189 ? 15.205 8.103 -24.953 1.00 90.50 189 THR A N 1
ATOM 1485 C CA . THR A 1 189 ? 16.602 7.677 -24.793 1.00 90.50 189 THR A CA 1
ATOM 1486 C C . THR A 1 189 ? 16.855 6.293 -25.395 1.00 90.50 189 THR A C 1
ATOM 1488 O O . THR A 1 189 ? 17.824 6.111 -26.120 1.00 90.50 189 THR A O 1
ATOM 1491 N N . VAL A 1 190 ? 15.961 5.323 -25.157 1.00 90.75 190 VAL A N 1
ATOM 1492 C CA . VAL A 1 190 ? 16.067 3.988 -25.779 1.00 90.75 190 VAL A CA 1
ATOM 1493 C C . VAL A 1 190 ? 15.950 4.081 -27.302 1.00 90.75 190 VAL A C 1
ATOM 1495 O O . VAL A 1 190 ? 16.697 3.416 -28.010 1.00 90.75 190 VAL A O 1
ATOM 1498 N N . SER A 1 191 ? 15.026 4.902 -27.808 1.00 91.62 191 SER A N 1
ATOM 1499 C CA . SER A 1 191 ? 14.854 5.131 -29.244 1.00 91.62 191 SER A CA 1
ATOM 1500 C C . SER A 1 191 ? 16.125 5.691 -29.875 1.00 91.62 191 SER A C 1
ATOM 1502 O O . SER A 1 191 ? 16.579 5.147 -30.876 1.00 91.62 191 SER A O 1
ATOM 1504 N N . ASP A 1 192 ? 16.708 6.731 -29.285 1.00 91.31 192 ASP A N 1
ATOM 1505 C CA . ASP A 1 192 ? 17.893 7.409 -29.813 1.00 91.31 192 ASP A CA 1
ATOM 1506 C C . ASP A 1 192 ? 19.087 6.440 -29.875 1.00 91.31 192 ASP A C 1
ATOM 1508 O O . ASP A 1 192 ? 19.712 6.291 -30.924 1.00 91.31 192 ASP A O 1
ATOM 1512 N N . ILE A 1 193 ? 19.325 5.677 -28.799 1.00 90.75 193 ILE A N 1
ATOM 1513 C CA . ILE A 1 193 ? 20.371 4.640 -28.754 1.00 90.75 193 ILE A CA 1
ATOM 1514 C C . ILE A 1 193 ? 20.114 3.565 -29.822 1.00 90.75 193 ILE A C 1
ATOM 1516 O O . ILE A 1 193 ? 21.013 3.186 -30.570 1.00 90.75 193 ILE A O 1
ATOM 1520 N N . MET A 1 194 ? 18.878 3.075 -29.947 1.00 89.62 194 MET A N 1
ATOM 1521 C CA . MET A 1 194 ? 18.564 2.046 -30.940 1.00 89.62 194 MET A CA 1
ATOM 1522 C C . MET A 1 194 ? 18.785 2.528 -32.382 1.00 89.62 194 MET A C 1
ATOM 1524 O O . MET A 1 194 ? 19.227 1.727 -33.204 1.00 89.62 194 MET A O 1
ATOM 1528 N N . HIS A 1 195 ? 18.504 3.795 -32.705 1.00 89.31 195 HIS A N 1
ATOM 1529 C CA . HIS A 1 195 ? 18.757 4.340 -34.046 1.00 89.31 195 HIS A CA 1
ATOM 1530 C C . HIS A 1 195 ? 20.253 4.457 -34.354 1.00 89.31 195 HIS A C 1
ATOM 1532 O O . HIS A 1 195 ? 20.652 4.226 -35.491 1.00 89.31 195 HIS A O 1
ATOM 1538 N N . ILE A 1 196 ? 21.080 4.765 -33.351 1.00 90.25 196 ILE A N 1
ATOM 1539 C CA . ILE A 1 196 ? 22.534 4.876 -33.517 1.00 90.25 196 ILE A CA 1
ATOM 1540 C C . ILE A 1 196 ? 23.170 3.495 -33.735 1.00 90.25 196 ILE A C 1
ATOM 1542 O O . ILE A 1 196 ? 23.954 3.315 -34.663 1.00 90.25 196 ILE A O 1
ATOM 1546 N N . HIS A 1 197 ? 22.827 2.504 -32.906 1.00 86.06 197 HIS A N 1
ATOM 1547 C CA . HIS A 1 197 ? 23.545 1.220 -32.878 1.00 86.06 197 HIS A CA 1
ATOM 1548 C C . HIS A 1 197 ? 22.869 0.092 -33.670 1.00 86.06 197 HIS A C 1
ATOM 1550 O O . HIS A 1 197 ? 23.521 -0.882 -34.050 1.00 86.06 197 HIS A O 1
ATOM 1556 N N . ALA A 1 198 ? 21.561 0.181 -33.921 1.00 81.19 198 ALA A N 1
ATOM 1557 C CA . ALA A 1 198 ? 20.806 -0.858 -34.618 1.00 81.19 198 ALA A CA 1
ATOM 1558 C C . ALA A 1 198 ? 19.758 -0.293 -35.602 1.00 81.19 198 ALA A C 1
ATOM 1560 O O . ALA A 1 198 ? 18.601 -0.734 -35.561 1.00 81.19 198 ALA A O 1
ATOM 1561 N N . PRO A 1 199 ? 20.142 0.612 -36.529 1.00 80.81 199 PRO A N 1
ATOM 1562 C CA . PRO A 1 199 ? 19.206 1.207 -37.487 1.00 80.81 199 PRO A CA 1
ATOM 1563 C C . PRO A 1 199 ? 18.514 0.139 -38.345 1.00 80.81 199 PRO A C 1
ATOM 1565 O O . PRO A 1 199 ? 17.291 0.117 -38.423 1.00 80.81 199 PRO A O 1
ATOM 1568 N N . GLY A 1 200 ? 19.258 -0.862 -38.833 1.00 75.62 200 GLY A N 1
ATOM 1569 C CA . GLY A 1 200 ? 18.698 -1.949 -39.651 1.00 75.62 200 GLY A CA 1
ATOM 1570 C C . GLY A 1 200 ? 17.703 -2.871 -38.931 1.00 75.62 200 GLY A C 1
ATOM 1571 O O . GLY A 1 200 ? 17.067 -3.709 -39.563 1.00 75.62 200 GLY A O 1
ATOM 1572 N N . GLY A 1 201 ? 17.563 -2.763 -37.604 1.00 73.62 201 GLY A N 1
ATOM 1573 C CA . GLY A 1 201 ? 16.480 -3.426 -36.877 1.00 73.62 201 GLY A CA 1
ATOM 1574 C C . GLY A 1 201 ? 15.127 -2.741 -37.090 1.00 73.62 201 GLY A C 1
ATOM 1575 O O . GLY A 1 201 ? 14.101 -3.402 -36.985 1.00 73.62 201 GLY A O 1
ATOM 1576 N N . PHE A 1 202 ? 15.103 -1.436 -37.382 1.00 73.88 202 PHE A N 1
ATOM 1577 C CA . PHE A 1 202 ? 13.875 -0.700 -37.696 1.00 73.88 202 PHE A CA 1
ATOM 1578 C C . PHE A 1 202 ? 13.352 -1.063 -39.081 1.00 73.88 202 PHE A C 1
ATOM 1580 O O . PHE A 1 202 ? 12.174 -1.384 -39.193 1.00 73.88 202 PHE A O 1
ATOM 1587 N N . ASP A 1 203 ? 14.241 -1.151 -40.069 1.00 71.62 203 ASP A N 1
ATOM 1588 C CA . ASP A 1 203 ? 13.889 -1.515 -41.447 1.00 71.62 203 ASP A CA 1
ATOM 1589 C C . ASP A 1 203 ? 13.274 -2.922 -41.520 1.00 71.62 203 ASP A C 1
ATOM 1591 O O . ASP A 1 203 ? 12.262 -3.154 -42.172 1.00 71.62 203 ASP A O 1
ATOM 1595 N N . LYS A 1 204 ? 13.825 -3.877 -40.757 1.00 70.12 204 LYS A N 1
ATOM 1596 C CA . LYS A 1 204 ? 13.293 -5.251 -40.653 1.00 70.12 204 LYS A CA 1
ATOM 1597 C C . LYS A 1 204 ? 11.943 -5.345 -39.942 1.00 70.12 204 LYS A C 1
ATOM 1599 O O . LYS A 1 204 ? 11.312 -6.400 -39.973 1.00 70.12 204 LYS A O 1
ATOM 1604 N N . ARG A 1 205 ? 11.557 -4.299 -39.210 1.00 67.88 205 ARG A N 1
ATOM 1605 C CA . ARG A 1 205 ? 10.319 -4.247 -38.433 1.00 67.88 205 ARG A CA 1
ATOM 1606 C C . ARG A 1 205 ? 9.194 -3.553 -39.173 1.00 67.88 205 ARG A C 1
ATOM 1608 O O . ARG A 1 205 ? 8.124 -3.541 -38.585 1.00 67.88 205 ARG A O 1
ATOM 1615 N N . GLU A 1 206 ? 9.395 -3.004 -40.373 1.00 53.62 206 GLU A N 1
ATOM 1616 C CA . GLU A 1 206 ? 8.294 -2.496 -41.197 1.00 53.62 206 GLU A CA 1
ATOM 1617 C C . GLU A 1 206 ? 7.370 -3.649 -41.615 1.00 53.62 206 GLU A C 1
ATOM 1619 O O . GLU A 1 206 ? 7.779 -4.508 -42.399 1.00 53.62 206 GLU A O 1
ATOM 1624 N N . PRO A 1 207 ? 6.109 -3.695 -41.144 1.00 59.97 207 PRO A N 1
ATOM 1625 C CA . PRO A 1 207 ? 5.160 -4.694 -41.584 1.00 59.97 207 PRO A CA 1
ATOM 1626 C C . PRO A 1 207 ? 3.910 -3.962 -42.072 1.00 59.97 207 PRO A C 1
ATOM 1628 O O . PRO A 1 207 ? 2.980 -3.764 -41.302 1.00 59.97 207 PRO A O 1
ATOM 1631 N N . THR A 1 208 ? 3.884 -3.525 -43.331 1.00 52.38 208 THR A N 1
ATOM 1632 C CA . THR A 1 208 ? 2.622 -3.491 -44.100 1.00 52.38 208 THR A CA 1
ATOM 1633 C C . THR A 1 208 ? 1.420 -2.758 -43.448 1.00 52.38 208 THR A C 1
ATOM 1635 O O . THR A 1 208 ? 0.280 -3.127 -43.714 1.00 52.38 208 THR A O 1
ATOM 1638 N N . SER A 1 209 ? 1.615 -1.750 -42.583 1.00 46.28 209 SER A N 1
ATOM 1639 C CA . SER A 1 209 ? 0.520 -1.176 -41.768 1.00 46.28 209 SER A CA 1
ATOM 1640 C C . SER A 1 209 ? 0.197 0.296 -42.035 1.00 46.28 209 SER A C 1
ATOM 1642 O O . SER A 1 209 ? -0.555 0.887 -41.265 1.00 46.28 209 SER A O 1
ATOM 1644 N N . ASP A 1 210 ? 0.690 0.865 -43.137 1.00 42.47 210 ASP A N 1
ATOM 1645 C CA . ASP A 1 210 ? 0.281 2.191 -43.633 1.00 42.47 210 ASP A CA 1
ATOM 1646 C C . ASP A 1 210 ? -0.783 2.118 -44.750 1.00 42.47 210 ASP A C 1
ATOM 1648 O O . ASP A 1 210 ? -0.971 3.060 -45.512 1.00 42.47 210 ASP A O 1
ATOM 1652 N N . PHE A 1 211 ? -1.577 1.042 -44.819 1.00 41.75 211 PHE A N 1
ATOM 1653 C CA . PHE A 1 211 ? -2.864 1.076 -45.532 1.00 41.75 211 PHE A CA 1
ATOM 1654 C C . PHE A 1 211 ? -3.959 1.647 -44.622 1.00 41.75 211 PHE A C 1
ATOM 1656 O O . PHE A 1 211 ? -4.901 0.967 -44.219 1.00 41.75 211 PHE A O 1
ATOM 1663 N N . ARG A 1 212 ? -3.862 2.940 -44.302 1.00 37.31 212 ARG A N 1
ATOM 1664 C CA . ARG A 1 212 ? -5.065 3.730 -44.018 1.00 37.31 212 ARG A CA 1
ATOM 1665 C C . ARG A 1 212 ? -5.610 4.209 -45.357 1.00 37.31 212 ARG A C 1
ATOM 1667 O O . ARG A 1 212 ? -5.274 5.295 -45.815 1.00 37.31 212 ARG A O 1
ATOM 1674 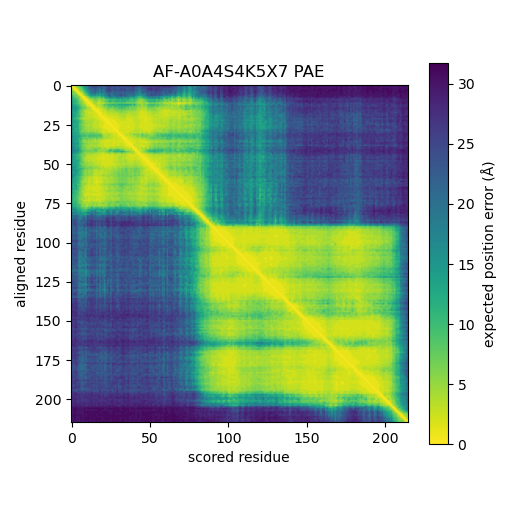N N . SER A 1 213 ? -6.427 3.361 -45.985 1.00 37.75 213 SER A N 1
ATOM 1675 C CA . SER A 1 213 ? -7.302 3.765 -47.084 1.00 37.75 213 SER A CA 1
ATOM 1676 C C . SER A 1 213 ? -8.137 4.956 -46.638 1.00 37.75 213 SER A C 1
ATOM 1678 O O . SER A 1 213 ? -8.971 4.856 -45.742 1.00 37.75 213 SER A O 1
ATOM 1680 N N . ILE A 1 214 ? -7.875 6.087 -47.276 1.00 42.25 214 ILE A N 1
ATOM 1681 C CA . ILE A 1 214 ? -8.804 7.196 -47.383 1.00 42.25 214 ILE A CA 1
ATOM 1682 C C . ILE A 1 214 ? -9.736 6.802 -48.533 1.00 42.25 214 ILE A C 1
ATOM 1684 O O . ILE A 1 214 ? -9.327 6.877 -49.688 1.00 42.25 214 ILE A O 1
ATOM 1688 N N . HIS A 1 215 ? -10.926 6.296 -48.213 1.00 40.75 215 HIS A N 1
ATOM 1689 C CA . HIS A 1 215 ? -12.116 6.338 -49.066 1.00 40.75 215 HIS A CA 1
ATOM 1690 C C . HIS A 1 215 ? -13.368 6.088 -48.230 1.00 40.75 215 HIS A C 1
ATOM 1692 O O . HIS A 1 215 ? -13.344 5.142 -47.411 1.00 40.75 215 HIS A O 1
#

Solvent-accessible surface area (backbone atoms only — not comparable to full-atom values): 13368 Å² total; per-residue (Å²): 134,69,90,74,66,86,76,75,72,69,76,56,64,105,52,76,64,46,73,65,41,75,21,69,71,61,50,41,69,76,38,76,87,46,93,66,70,83,66,66,82,81,68,86,69,48,65,32,76,74,93,58,94,84,62,84,84,74,85,76,60,75,53,76,69,48,51,50,35,50,53,55,40,46,72,74,64,67,69,84,69,92,72,66,74,78,58,90,79,39,64,66,57,54,51,49,53,53,52,39,42,18,71,67,57,75,57,38,63,61,49,28,50,46,35,32,73,79,68,68,43,68,60,53,38,70,54,49,50,51,52,34,57,77,69,65,67,60,52,26,78,56,36,66,74,70,53,54,67,68,60,55,46,52,51,50,50,58,54,48,67,76,36,85,82,38,74,70,49,63,71,53,48,49,47,49,37,12,47,76,74,54,50,39,68,40,70,64,62,53,42,56,51,41,54,72,79,42,48,72,33,55,67,74,58,68,68,94,74,83,78,73,79,86,125

Organism: NCBI:txid98765

Foldseek 3Di:
DPPPLPDDDLDDDPFLPFDADAALVVQCVVPVPDPCRPPCPPVPHHHDDPDDPPDDDDDRDDDPRNVVSVVVNCVSPVDDDPPPQDDLPPPVLLVLLLQCLLQVNDQLVVSQVCCCVVPVHHDDSVVSVVSCVVVVLDAAVVCVVVPDLVVVLVLLVVLVVVVPVLQDDLVRSQSNSCNPVVDRHDSVSSVVSCCVPPVVSVVVNDDDPPPPDDD

Secondary structure (DSSP, 8-state):
--TTSTT------SSTTSPPB--HHHHHHH-TT-TTTT--TT----BPPPP-TTPPP-PPP--HHHHHHHHHHHHHH----S-----TT-HHHHHHHHHHHHTT---HHHHHHHHHHHH-----HHHHHHHHHHTT---HHHHHHHS-HHHHHHHHHHHHHT-TT----HHHHHHHHHHHH-----HHHHHHHHHHH-HHHHHTT--S-------

Radius of gyration: 34.18 Å; Cα contacts (8 Å, |Δi|>4): 191; chains: 1; bounding box: 68×34×94 Å

pLDDT: mean 82.91, std 14.37, range [35.09, 95.25]

Sequence (215 aa):
MDARSILRRAHFPPSAAVSQDINIKTAKQLLLDGLTVGIHMGTSHQPSRPYDANKVHNNIKYSAEDDKVVDDWVADHVEATRHSVAKLDDATLINALQKYHRQKLTDNKRIAQLLHTEHGLQMSDTTVKRRRRELGLVGSKVNAREIPLQQAEQLVLQQLDQDPAKHHGVCTIQAKVAFNSGVHIARQTVSDIMHIHAPGGFDKREPTSDFRSIH